Protein AF-D4MLU9-F1 (afdb_monomer_lite)

Structure (mmCIF, N/CA/C/O backbone):
data_AF-D4MLU9-F1
#
_entry.id   AF-D4MLU9-F1
#
loop_
_atom_site.group_PDB
_atom_site.id
_atom_site.type_symbol
_atom_site.label_atom_id
_atom_site.label_alt_id
_atom_site.label_comp_id
_atom_site.label_asym_id
_atom_site.label_entity_id
_atom_site.label_seq_id
_atom_site.pdbx_PDB_ins_code
_atom_site.Cartn_x
_atom_site.Cartn_y
_atom_site.Cartn_z
_atom_site.occupancy
_atom_site.B_iso_or_equiv
_atom_site.auth_seq_id
_atom_site.auth_comp_id
_atom_site.auth_asym_id
_atom_site.auth_atom_id
_atom_site.pdbx_PDB_model_num
ATOM 1 N N . MET A 1 1 ? 3.160 48.162 -13.686 1.00 37.03 1 MET A N 1
ATOM 2 C CA . MET A 1 1 ? 3.441 47.784 -12.284 1.00 37.03 1 MET A CA 1
ATOM 3 C C . MET A 1 1 ? 2.468 46.677 -11.892 1.00 37.03 1 MET A C 1
ATOM 5 O O . MET A 1 1 ? 1.323 46.966 -11.580 1.00 37.03 1 MET A O 1
ATOM 9 N N . PHE A 1 2 ? 2.870 45.409 -12.019 1.00 37.84 2 PHE A N 1
ATOM 10 C CA . PHE A 1 2 ? 2.025 44.278 -11.621 1.00 37.84 2 PHE A CA 1
ATOM 11 C C . PHE A 1 2 ? 2.189 44.046 -10.120 1.00 37.84 2 PHE A C 1
ATOM 13 O O . PHE A 1 2 ? 3.269 43.685 -9.655 1.00 37.84 2 PHE A O 1
ATOM 20 N N . ILE A 1 3 ? 1.122 44.273 -9.356 1.00 42.09 3 ILE A N 1
ATOM 21 C CA . ILE A 1 3 ? 1.076 43.914 -7.940 1.00 42.09 3 ILE A CA 1
ATOM 22 C C . ILE A 1 3 ? 1.018 42.384 -7.881 1.00 42.09 3 ILE A C 1
ATOM 24 O O . ILE A 1 3 ? -0.034 41.788 -8.113 1.00 42.09 3 ILE A O 1
ATOM 28 N N . LYS A 1 4 ? 2.153 41.732 -7.590 1.00 40.78 4 LYS A N 1
ATOM 29 C CA . LYS A 1 4 ? 2.175 40.318 -7.196 1.00 40.78 4 LYS A CA 1
ATOM 30 C C . LYS A 1 4 ? 1.402 40.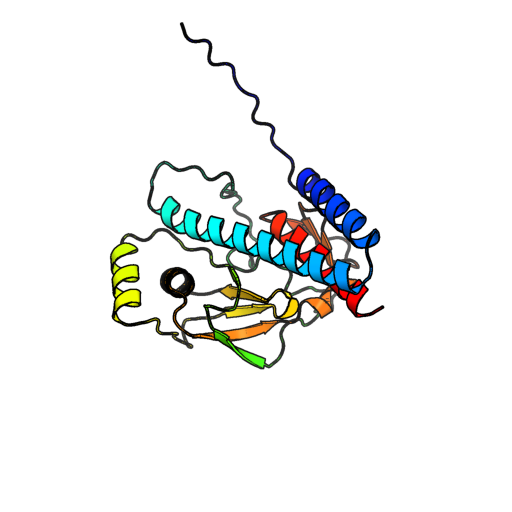200 -5.884 1.00 40.78 4 LYS A C 1
ATOM 32 O O . LYS A 1 4 ? 1.945 40.440 -4.807 1.00 40.78 4 LYS A O 1
ATOM 37 N N . LYS A 1 5 ? 0.116 39.860 -5.969 1.00 41.34 5 LYS A N 1
ATOM 38 C CA . LYS A 1 5 ? -0.676 39.447 -4.810 1.00 41.34 5 LYS A CA 1
ATOM 39 C C . LYS A 1 5 ? 0.019 38.195 -4.265 1.00 41.34 5 LYS A C 1
ATOM 41 O O . LYS A 1 5 ? -0.003 37.158 -4.920 1.00 41.34 5 LYS A O 1
ATOM 46 N N . LYS A 1 6 ? 0.705 38.299 -3.119 1.00 43.59 6 LYS A N 1
ATOM 47 C CA . LYS A 1 6 ? 1.213 37.126 -2.394 1.00 43.59 6 LYS A CA 1
ATOM 48 C C . LYS A 1 6 ? -0.010 36.301 -2.000 1.00 43.59 6 LYS A C 1
ATOM 50 O O . LYS A 1 6 ? -0.666 36.600 -1.006 1.00 43.59 6 LYS A O 1
ATOM 55 N N . ILE A 1 7 ? -0.355 35.309 -2.815 1.00 45.38 7 ILE A N 1
ATOM 56 C CA . ILE A 1 7 ? -1.284 34.259 -2.416 1.00 45.38 7 ILE A CA 1
ATOM 57 C C . ILE A 1 7 ? -0.594 33.587 -1.230 1.00 45.38 7 ILE A C 1
ATOM 59 O O . ILE A 1 7 ? 0.467 32.987 -1.397 1.00 45.38 7 ILE A O 1
ATOM 63 N N . LYS A 1 8 ? -1.125 33.768 -0.014 1.00 38.66 8 LYS A N 1
ATOM 64 C CA . LYS A 1 8 ? -0.698 32.964 1.133 1.00 38.66 8 LYS A CA 1
ATOM 65 C C . LYS A 1 8 ? -0.932 31.513 0.725 1.00 38.66 8 LYS A C 1
ATOM 67 O O . LYS A 1 8 ? -2.083 31.106 0.582 1.00 38.66 8 LYS A O 1
ATOM 72 N N . LYS A 1 9 ? 0.149 30.767 0.490 1.00 42.22 9 LYS A N 1
ATOM 73 C CA . LYS A 1 9 ? 0.108 29.312 0.355 1.00 42.22 9 LYS A CA 1
ATOM 74 C C . LYS A 1 9 ? -0.562 28.830 1.644 1.00 42.22 9 LYS A C 1
ATOM 76 O O . LYS A 1 9 ? -0.025 29.062 2.724 1.00 42.22 9 LYS A O 1
ATOM 81 N N . ARG A 1 10 ? -1.789 28.307 1.561 1.00 38.38 10 ARG A N 1
ATOM 82 C CA . ARG A 1 10 ? -2.392 27.592 2.689 1.00 38.38 10 ARG A CA 1
ATOM 83 C C . ARG A 1 10 ? -1.459 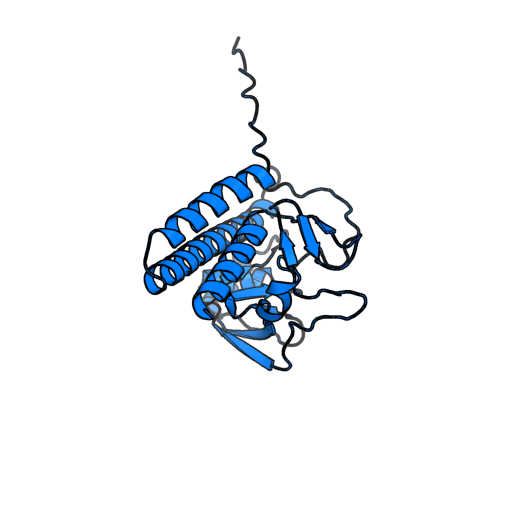26.403 2.907 1.00 38.38 10 ARG A C 1
ATOM 85 O O . ARG A 1 10 ? -1.435 25.512 2.066 1.00 38.38 10 ARG A O 1
ATOM 92 N N . SER A 1 11 ? -0.620 26.444 3.940 1.00 49.59 11 SER A N 1
ATOM 93 C CA . SER A 1 11 ? 0.044 25.239 4.427 1.00 49.59 11 SER A CA 1
ATOM 94 C C . SER A 1 11 ? -1.073 24.403 5.032 1.00 49.59 11 SER A C 1
ATOM 96 O O . SER A 1 11 ? -1.555 24.702 6.124 1.00 49.59 11 SER A O 1
ATOM 98 N N . ILE A 1 12 ? -1.620 23.485 4.243 1.00 59.88 12 ILE A N 1
ATOM 99 C CA . ILE A 1 12 ? -2.612 22.557 4.758 1.00 59.88 12 ILE A CA 1
ATOM 100 C C . ILE A 1 12 ? -1.820 21.522 5.550 1.00 59.88 12 ILE A C 1
ATOM 102 O O . ILE A 1 12 ? -1.020 20.793 4.975 1.00 59.88 12 ILE A O 1
ATOM 106 N N . ASP A 1 13 ? -2.025 21.548 6.857 1.00 78.69 13 ASP A N 1
ATOM 107 C CA . ASP A 1 13 ? -1.408 20.676 7.849 1.00 78.69 13 ASP A CA 1
ATOM 108 C C . ASP A 1 13 ? -1.732 19.194 7.580 1.00 78.69 13 ASP A C 1
ATOM 110 O O . ASP A 1 13 ? -2.875 18.872 7.243 1.00 78.69 13 ASP A O 1
ATOM 114 N N . ASN A 1 14 ? -0.733 18.313 7.681 1.00 80.94 14 ASN A N 1
ATOM 115 C CA . ASN A 1 14 ? -0.852 16.884 7.362 1.00 80.94 14 ASN A CA 1
ATOM 116 C C . ASN A 1 14 ? -1.891 16.214 8.271 1.00 80.94 14 ASN A C 1
ATOM 118 O O . ASN A 1 14 ? -2.835 15.597 7.771 1.00 80.94 14 ASN A O 1
ATOM 122 N N . LYS A 1 15 ? -1.809 16.452 9.582 1.00 87.19 15 LYS A N 1
ATOM 123 C CA . LYS A 1 15 ? -2.817 16.036 10.563 1.00 87.19 15 LYS A CA 1
ATOM 124 C C . LYS A 1 15 ? -4.219 16.560 10.266 1.00 87.19 15 LYS A C 1
ATOM 126 O O . LYS A 1 15 ? -5.196 15.820 10.396 1.00 87.19 15 LYS A O 1
ATOM 131 N N . HIS A 1 16 ? -4.371 17.811 9.829 1.00 87.19 16 HIS A N 1
ATOM 132 C CA . HIS A 1 16 ? -5.683 18.305 9.398 1.00 87.19 16 HIS A CA 1
ATOM 133 C C . HIS A 1 16 ? -6.237 17.528 8.190 1.00 87.19 16 HIS A C 1
ATOM 135 O O . HIS A 1 16 ? -7.406 17.142 8.212 1.00 87.19 16 HIS A O 1
ATOM 141 N N . GLN A 1 17 ? -5.419 17.271 7.157 1.00 88.00 17 GLN A N 1
ATOM 142 C CA . GLN A 1 17 ? -5.849 16.484 5.989 1.00 88.00 17 GLN A CA 1
ATOM 143 C C . GLN A 1 17 ? -6.221 15.059 6.386 1.00 88.00 17 GLN A C 1
ATOM 145 O O . GLN A 1 17 ? -7.286 14.581 5.999 1.00 88.00 17 GLN A O 1
ATOM 150 N N . PHE A 1 18 ? -5.372 14.416 7.187 1.00 92.94 18 PHE A N 1
ATOM 151 C CA . PHE A 1 18 ? -5.602 13.080 7.714 1.00 92.94 18 PHE A CA 1
ATOM 152 C C . PHE A 1 18 ? -6.953 12.991 8.430 1.00 92.94 18 PHE A C 1
ATOM 154 O O . PHE A 1 18 ? -7.799 12.203 8.019 1.00 92.94 18 PHE A O 1
ATOM 161 N N . ASN A 1 19 ? -7.200 13.849 9.426 1.00 93.62 19 ASN A N 1
ATOM 162 C CA . ASN A 1 19 ? -8.436 13.796 10.211 1.00 93.62 19 ASN A CA 1
ATOM 163 C C . ASN A 1 19 ? -9.675 14.034 9.340 1.00 93.62 19 ASN A C 1
ATOM 165 O O . ASN A 1 19 ? -10.615 13.250 9.384 1.00 93.62 19 ASN A O 1
ATOM 169 N N . CYS A 1 20 ? -9.666 15.068 8.490 1.00 92.88 20 CYS A N 1
ATOM 170 C CA . CYS A 1 20 ? -10.816 15.361 7.634 1.00 92.88 20 CYS A CA 1
ATOM 171 C C . CYS A 1 20 ? -11.151 14.213 6.673 1.00 92.88 20 CYS A C 1
ATOM 173 O O . CYS A 1 20 ? -12.327 13.925 6.449 1.00 92.88 20 CYS A O 1
ATOM 175 N N . VAL A 1 21 ? -10.133 13.582 6.084 1.00 94.50 21 VAL A N 1
ATOM 176 C CA . VAL A 1 21 ? -10.331 12.482 5.134 1.00 94.50 21 VAL A CA 1
ATOM 177 C C . VAL A 1 21 ? -10.748 11.208 5.865 1.00 94.50 21 VAL A C 1
ATOM 179 O O . VAL A 1 21 ? -11.705 10.561 5.443 1.00 94.50 21 VAL A O 1
ATOM 182 N N . TYR A 1 22 ? -10.084 10.868 6.971 1.00 97.06 22 TYR A N 1
ATOM 183 C CA . TYR A 1 22 ? -10.400 9.674 7.748 1.00 97.06 22 TYR A CA 1
ATOM 184 C C . TYR A 1 22 ? -11.808 9.731 8.350 1.00 97.06 22 TYR A C 1
ATOM 186 O O . TYR A 1 22 ? -12.563 8.773 8.198 1.00 97.06 22 TYR A O 1
ATOM 194 N N . ASP A 1 23 ? -12.207 10.868 8.932 1.00 96.81 23 ASP A N 1
ATOM 195 C CA . ASP A 1 23 ? -13.554 11.058 9.483 1.00 96.81 23 ASP A CA 1
ATOM 196 C C . ASP A 1 23 ? -14.626 10.894 8.402 1.00 96.81 23 ASP A C 1
ATOM 198 O O . ASP A 1 23 ? -15.641 10.234 8.620 1.00 96.81 23 ASP A O 1
ATOM 202 N N . TYR A 1 24 ? -14.401 11.457 7.209 1.00 97.25 24 TYR A N 1
ATOM 203 C CA . TYR A 1 24 ? -15.316 11.279 6.083 1.00 97.25 24 TYR A CA 1
ATOM 204 C C . TYR A 1 24 ? -15.461 9.802 5.696 1.00 97.25 24 TYR A C 1
ATOM 206 O O . TYR A 1 24 ? -16.583 9.318 5.539 1.00 97.25 24 TYR A O 1
ATOM 214 N N . ILE A 1 25 ? -14.343 9.083 5.561 1.00 97.31 25 ILE A N 1
ATOM 215 C CA . ILE A 1 25 ? -14.341 7.666 5.177 1.00 97.31 25 ILE A CA 1
ATOM 216 C C . ILE A 1 25 ? -15.060 6.830 6.232 1.00 97.31 25 ILE A C 1
ATOM 218 O O . ILE A 1 25 ? -15.939 6.044 5.887 1.00 97.31 25 ILE A O 1
ATOM 222 N N . LYS A 1 26 ? -14.720 7.026 7.508 1.00 97.12 26 LYS A N 1
ATOM 223 C CA . LYS A 1 26 ? -15.306 6.277 8.615 1.00 97.12 26 LYS A CA 1
ATOM 224 C C . LYS A 1 26 ? -16.815 6.500 8.706 1.00 97.12 26 LYS A C 1
ATOM 226 O O . LYS A 1 26 ? -17.561 5.528 8.681 1.00 97.12 26 LYS A O 1
ATOM 231 N N . ASN A 1 27 ? -17.264 7.756 8.716 1.00 97.62 27 ASN A N 1
ATOM 232 C CA . ASN A 1 27 ? -18.693 8.074 8.781 1.00 97.62 27 ASN A CA 1
ATOM 233 C C . ASN A 1 27 ? -19.453 7.486 7.581 1.00 97.62 27 ASN A C 1
ATOM 235 O O . ASN A 1 27 ? -20.509 6.890 7.752 1.00 97.62 27 ASN A O 1
ATOM 239 N N . THR A 1 28 ? -18.887 7.580 6.372 1.00 97.50 28 THR A N 1
ATOM 240 C CA . THR A 1 28 ? -19.504 7.010 5.160 1.00 97.50 28 THR A CA 1
ATOM 241 C C . THR A 1 28 ? -19.605 5.483 5.235 1.00 97.50 28 THR A C 1
ATOM 243 O O . THR A 1 28 ? -20.597 4.904 4.801 1.00 97.50 28 THR A O 1
ATOM 246 N N . ALA A 1 29 ? -18.587 4.815 5.783 1.00 96.94 29 ALA A N 1
ATOM 247 C CA . ALA A 1 29 ? -18.583 3.365 5.944 1.00 96.94 29 ALA A CA 1
ATOM 248 C C . ALA A 1 29 ? -19.584 2.884 7.011 1.00 96.94 29 ALA A C 1
ATOM 250 O O . ALA A 1 29 ? -20.171 1.817 6.853 1.00 96.94 29 ALA A O 1
ATOM 251 N N . GLU A 1 30 ? -19.809 3.669 8.067 1.00 96.00 30 GLU A N 1
ATOM 252 C CA . GLU A 1 30 ? -20.783 3.371 9.129 1.00 96.00 30 GLU A CA 1
ATOM 253 C C . GLU A 1 30 ? -22.249 3.549 8.677 1.00 96.00 30 GLU A C 1
ATOM 255 O O . GLU A 1 30 ? -23.158 2.998 9.298 1.00 96.00 30 GLU A O 1
ATOM 260 N N . GLU A 1 31 ? -22.502 4.273 7.580 1.00 97.19 31 GLU A N 1
ATOM 261 C CA . GLU A 1 31 ? -23.845 4.473 7.007 1.00 97.19 31 GLU A CA 1
ATOM 262 C C . GLU A 1 31 ? -24.350 3.291 6.158 1.00 97.19 31 GLU A C 1
ATOM 264 O O . GLU A 1 31 ? -25.529 3.246 5.790 1.00 97.19 31 GLU A O 1
ATOM 269 N N . VAL A 1 32 ? -23.480 2.337 5.820 1.00 97.06 32 VAL A N 1
ATOM 270 C CA . VAL A 1 32 ? -23.779 1.225 4.906 1.00 97.06 32 VAL A CA 1
ATOM 271 C C . VAL A 1 32 ? -23.619 -0.134 5.588 1.00 97.06 32 VAL A C 1
ATOM 273 O O . VAL A 1 32 ? -23.124 -0.247 6.706 1.00 97.06 32 VAL A O 1
ATOM 276 N N . ASP A 1 33 ? -24.060 -1.207 4.927 1.00 97.31 33 ASP A N 1
ATOM 277 C CA . ASP A 1 33 ? -23.843 -2.558 5.444 1.00 97.31 33 ASP A CA 1
ATOM 278 C C . ASP A 1 33 ? -22.351 -2.946 5.421 1.00 97.31 33 ASP A C 1
ATOM 280 O O . ASP A 1 33 ? -21.581 -2.478 4.580 1.00 97.31 33 ASP A O 1
ATOM 284 N N . LYS A 1 34 ? -21.958 -3.872 6.308 1.00 97.44 34 LYS A N 1
ATOM 285 C CA . LYS A 1 34 ? -20.571 -4.347 6.480 1.00 97.44 34 LYS A CA 1
ATOM 286 C C . LYS A 1 34 ? -19.888 -4.739 5.164 1.00 97.44 34 LYS A C 1
ATOM 288 O O . LYS A 1 34 ? -18.719 -4.418 4.966 1.00 97.44 34 LYS A O 1
ATOM 293 N N . LYS A 1 35 ? -20.592 -5.407 4.244 1.00 97.88 35 LYS A N 1
ATOM 294 C CA . LYS A 1 35 ? -19.999 -5.827 2.965 1.00 97.88 35 LYS A CA 1
ATOM 295 C C . LYS A 1 35 ? -19.691 -4.612 2.088 1.00 97.88 35 LYS A C 1
ATOM 297 O O . LYS A 1 35 ? -18.611 -4.542 1.506 1.00 97.88 35 LYS A O 1
ATOM 302 N N . THR A 1 36 ? -20.618 -3.662 2.010 1.00 98.38 36 THR A N 1
ATOM 303 C CA . THR A 1 36 ? -20.433 -2.412 1.263 1.00 98.38 36 THR A CA 1
ATOM 304 C C . THR A 1 36 ? -19.344 -1.534 1.887 1.00 98.38 36 THR A C 1
ATOM 306 O O . THR A 1 36 ? -18.534 -0.970 1.152 1.00 98.38 36 THR A O 1
ATOM 309 N N . ALA A 1 37 ? -19.259 -1.475 3.219 1.00 98.44 37 ALA A N 1
ATOM 310 C CA . ALA A 1 37 ? -18.208 -0.761 3.943 1.00 98.44 37 ALA A CA 1
ATOM 311 C C . ALA A 1 37 ? -16.807 -1.303 3.612 1.00 98.44 37 ALA A C 1
ATOM 313 O O . ALA A 1 37 ? -15.922 -0.530 3.253 1.00 98.44 37 ALA A O 1
ATOM 314 N N . ILE A 1 38 ? -16.621 -2.630 3.638 1.00 98.38 38 ILE A N 1
ATOM 315 C CA . ILE A 1 38 ? -15.346 -3.275 3.274 1.00 98.38 38 ILE A CA 1
ATOM 316 C C . ILE A 1 38 ? -14.968 -2.951 1.821 1.00 98.38 38 ILE A C 1
ATOM 318 O O . ILE A 1 38 ? -13.849 -2.512 1.561 1.00 98.38 38 ILE A O 1
ATOM 322 N N . MET A 1 39 ? -15.918 -3.074 0.884 1.00 98.25 39 MET A N 1
ATOM 323 C CA . MET A 1 39 ? -15.692 -2.719 -0.525 1.00 98.25 39 MET A CA 1
ATOM 324 C C . MET A 1 39 ? -15.307 -1.244 -0.704 1.00 98.25 39 MET A C 1
ATOM 326 O O . MET A 1 39 ? -14.475 -0.918 -1.552 1.00 98.25 39 MET A O 1
ATOM 330 N N . PHE A 1 40 ? -15.908 -0.346 0.078 1.00 98.44 40 PHE A N 1
ATOM 331 C CA . PHE A 1 40 ? -15.565 1.071 0.072 1.00 98.44 40 PHE A CA 1
ATOM 332 C C . PHE A 1 40 ? -14.151 1.314 0.617 1.00 98.44 40 PHE A C 1
ATOM 334 O O . PHE A 1 40 ? -13.386 2.048 -0.007 1.00 98.44 40 PHE A O 1
ATOM 341 N N . CYS A 1 41 ? -13.763 0.661 1.716 1.00 98.38 41 CYS A N 1
ATOM 342 C CA . CYS A 1 41 ? -12.400 0.732 2.244 1.00 98.38 41 CYS A CA 1
ATOM 343 C C . CYS A 1 41 ? -11.360 0.250 1.221 1.00 98.38 41 CYS A C 1
ATOM 345 O O . CYS A 1 41 ? -10.368 0.945 1.004 1.00 98.38 41 CYS A O 1
ATOM 347 N N . ASP A 1 42 ? -11.602 -0.884 0.553 1.00 98.06 42 ASP A N 1
ATOM 348 C CA . ASP A 1 42 ? -10.716 -1.403 -0.500 1.00 98.06 42 ASP A CA 1
ATOM 349 C C . ASP A 1 42 ? -10.562 -0.407 -1.655 1.00 98.06 42 ASP A C 1
ATOM 351 O O . ASP A 1 42 ? -9.450 -0.128 -2.104 1.00 98.06 42 ASP A O 1
ATOM 355 N N . TYR A 1 43 ? -11.676 0.177 -2.103 1.00 98.19 43 TYR A N 1
ATOM 356 C CA . TYR A 1 43 ? -11.682 1.197 -3.148 1.00 98.19 43 TYR A CA 1
ATOM 357 C C . TYR A 1 43 ? -10.856 2.433 -2.765 1.00 98.19 43 TYR A C 1
ATOM 359 O O . TYR A 1 43 ? -10.077 2.938 -3.576 1.00 98.19 43 TYR A O 1
ATOM 367 N N . VAL A 1 44 ? -10.998 2.925 -1.531 1.00 97.94 44 VAL A N 1
ATOM 368 C CA . VAL A 1 44 ? -10.247 4.100 -1.070 1.00 97.94 44 VAL A CA 1
ATOM 369 C C . VAL A 1 44 ? -8.755 3.788 -0.932 1.00 97.94 44 VAL A C 1
ATOM 371 O O . VAL A 1 44 ? -7.934 4.601 -1.361 1.00 97.94 44 VAL A O 1
ATOM 374 N N . ILE A 1 45 ? -8.395 2.620 -0.386 1.00 97.88 45 ILE A N 1
ATOM 375 C CA . ILE A 1 45 ? -6.996 2.178 -0.286 1.00 97.88 45 ILE A CA 1
ATOM 376 C C . ILE A 1 45 ? -6.361 2.111 -1.682 1.00 97.88 45 ILE A C 1
ATOM 378 O O . ILE A 1 45 ? -5.301 2.696 -1.886 1.00 97.88 45 ILE A O 1
ATOM 382 N N . ASP A 1 46 ? -7.028 1.490 -2.660 1.00 97.50 46 ASP A N 1
ATOM 383 C CA . ASP A 1 46 ? -6.542 1.388 -4.045 1.00 97.50 46 ASP A CA 1
ATOM 384 C C . ASP A 1 46 ? -6.301 2.770 -4.685 1.00 97.50 46 ASP A C 1
ATOM 386 O O . ASP A 1 46 ? -5.271 2.995 -5.327 1.00 97.50 46 ASP A O 1
ATOM 390 N N . ILE A 1 47 ? -7.199 3.739 -4.467 1.00 96.81 47 ILE A N 1
ATOM 391 C CA . ILE A 1 47 ? -7.016 5.116 -4.956 1.00 96.81 47 ILE A CA 1
ATOM 392 C C . ILE A 1 47 ? -5.806 5.791 -4.313 1.00 96.81 47 ILE A C 1
ATOM 394 O O . ILE A 1 47 ? -5.018 6.433 -5.016 1.00 96.81 47 ILE A O 1
ATOM 398 N N . LEU A 1 48 ? -5.660 5.677 -2.991 1.00 95.75 48 LEU A N 1
ATOM 399 C CA . LEU A 1 48 ? -4.540 6.276 -2.268 1.00 95.75 48 LEU A CA 1
ATOM 400 C C . LEU A 1 48 ? -3.214 5.662 -2.723 1.00 95.75 48 LEU A C 1
ATOM 402 O O . LEU A 1 48 ? -2.277 6.404 -3.023 1.00 95.75 48 LEU A O 1
ATOM 406 N N . CYS A 1 49 ? -3.157 4.337 -2.871 1.00 95.12 49 CYS A N 1
ATOM 407 C CA . CYS A 1 49 ? -1.988 3.636 -3.389 1.00 95.12 49 CYS A CA 1
ATOM 408 C C . CYS A 1 49 ? -1.628 4.110 -4.803 1.00 95.12 49 CYS A C 1
ATOM 410 O O . CYS A 1 49 ? -0.505 4.564 -5.016 1.00 95.12 49 CYS A O 1
ATOM 412 N N . LYS A 1 50 ? -2.582 4.133 -5.745 1.00 94.25 50 LYS A N 1
ATOM 413 C CA . LYS A 1 50 ? -2.359 4.642 -7.116 1.00 94.25 50 LYS A CA 1
ATOM 414 C C . LYS A 1 50 ? -1.868 6.085 -7.144 1.00 94.25 50 LYS A C 1
ATOM 416 O O . LYS A 1 50 ? -1.051 6.463 -7.988 1.00 94.25 50 LYS A O 1
ATOM 421 N N . ASN A 1 51 ? -2.376 6.917 -6.238 1.00 92.50 51 ASN A N 1
ATOM 422 C CA . ASN A 1 51 ? -1.955 8.307 -6.129 1.00 92.50 51 ASN A CA 1
ATOM 423 C C . ASN A 1 51 ? -0.507 8.429 -5.623 1.00 92.50 51 ASN A C 1
ATOM 425 O O . ASN A 1 51 ? 0.260 9.232 -6.155 1.00 92.50 51 ASN A O 1
ATOM 429 N N . ILE A 1 52 ? -0.117 7.625 -4.632 1.00 89.06 52 ILE A N 1
ATOM 430 C CA . ILE A 1 52 ? 1.261 7.566 -4.130 1.00 89.06 52 ILE A CA 1
ATOM 431 C C . ILE A 1 52 ? 2.208 7.049 -5.216 1.00 89.06 52 ILE A C 1
ATOM 433 O O . ILE A 1 52 ? 3.214 7.700 -5.487 1.00 89.06 52 ILE A O 1
ATOM 437 N N . GLU A 1 53 ? 1.865 5.950 -5.887 1.00 88.44 53 GLU A N 1
ATOM 438 C CA . GLU A 1 53 ? 2.642 5.382 -6.999 1.00 88.44 53 GLU A CA 1
ATOM 439 C C . GLU A 1 53 ? 2.907 6.394 -8.100 1.00 88.44 53 GLU A C 1
ATOM 441 O O . GLU A 1 53 ? 4.044 6.571 -8.536 1.00 88.44 53 GLU A O 1
ATOM 446 N N . SER A 1 54 ? 1.849 7.080 -8.537 1.00 87.38 54 SER A N 1
ATOM 447 C CA . SER A 1 54 ? 1.945 8.095 -9.581 1.00 87.38 54 SER A CA 1
ATOM 448 C C . SER A 1 54 ? 2.896 9.209 -9.151 1.00 87.38 54 SER A C 1
ATOM 450 O O . SER A 1 54 ? 3.734 9.640 -9.939 1.00 87.38 54 SER A O 1
ATOM 452 N N . ASN A 1 55 ? 2.829 9.638 -7.886 1.00 82.94 55 ASN A N 1
ATOM 453 C CA . ASN A 1 55 ? 3.750 10.642 -7.362 1.00 82.94 55 ASN A CA 1
ATOM 454 C C . ASN A 1 55 ? 5.191 10.121 -7.319 1.00 82.94 55 ASN A C 1
ATOM 456 O O . ASN A 1 55 ? 6.089 10.825 -7.762 1.00 82.94 55 ASN A O 1
ATOM 460 N N . MET A 1 56 ? 5.426 8.884 -6.876 1.00 81.12 56 MET A N 1
ATOM 461 C CA . MET A 1 56 ? 6.764 8.281 -6.874 1.00 81.12 56 MET A CA 1
ATOM 462 C C . MET A 1 56 ? 7.347 8.145 -8.291 1.00 81.12 56 MET A C 1
ATOM 464 O O . MET A 1 56 ? 8.521 8.440 -8.508 1.00 81.12 56 MET A O 1
ATOM 468 N N . GLN A 1 57 ? 6.533 7.777 -9.285 1.00 79.88 57 GLN A N 1
ATOM 469 C CA . GLN A 1 57 ? 6.954 7.745 -10.691 1.00 79.88 57 GLN A CA 1
ATOM 470 C C . GLN A 1 57 ? 7.260 9.145 -11.235 1.00 79.88 57 GLN A C 1
ATOM 472 O O . GLN A 1 57 ? 8.211 9.324 -11.994 1.00 79.88 57 GLN A O 1
ATOM 477 N N . LEU A 1 58 ? 6.493 10.160 -10.833 1.00 78.81 58 LEU A N 1
ATOM 478 C CA . LEU A 1 58 ? 6.793 11.547 -11.183 1.00 78.81 58 LEU A CA 1
ATOM 479 C C . LEU A 1 58 ? 8.090 12.026 -10.524 1.00 78.81 58 LEU A C 1
ATOM 481 O O . LEU A 1 58 ? 8.874 12.700 -11.188 1.00 78.81 58 LEU A O 1
ATOM 485 N N . ASN A 1 59 ? 8.372 11.632 -9.277 1.00 73.12 59 ASN A N 1
ATOM 486 C CA . ASN A 1 59 ? 9.659 11.901 -8.625 1.00 73.12 59 ASN A CA 1
ATOM 487 C C . ASN A 1 59 ? 10.820 11.341 -9.456 1.00 73.12 59 ASN A C 1
ATOM 489 O O . ASN A 1 59 ? 11.840 12.012 -9.606 1.00 73.12 59 ASN A O 1
ATOM 493 N N . PHE A 1 60 ? 10.645 10.167 -10.079 1.00 73.25 60 PHE A N 1
ATOM 494 C CA . PHE A 1 60 ? 11.652 9.601 -10.978 1.00 73.25 60 PHE A CA 1
ATOM 495 C C . PHE A 1 60 ? 12.014 10.551 -12.124 1.00 73.25 60 PHE A C 1
ATOM 497 O O . PHE A 1 60 ? 13.186 10.749 -12.446 1.00 73.25 60 PHE A O 1
ATOM 504 N N . ILE A 1 61 ? 10.999 11.152 -12.743 1.00 72.62 61 ILE A N 1
ATOM 505 C CA . ILE A 1 61 ? 11.181 12.114 -13.830 1.00 72.62 61 ILE A CA 1
ATOM 506 C C . ILE A 1 61 ? 11.807 13.399 -13.278 1.00 72.62 61 ILE A C 1
ATOM 508 O O . ILE A 1 61 ? 12.766 13.911 -13.851 1.00 72.62 61 ILE A O 1
ATOM 512 N N . ASN A 1 62 ? 11.314 13.882 -12.138 1.00 66.31 62 ASN A N 1
ATOM 513 C CA . ASN A 1 62 ? 11.697 15.170 -11.566 1.00 66.31 62 ASN A CA 1
ATOM 514 C C . ASN A 1 62 ? 13.134 15.213 -11.054 1.00 66.31 62 ASN A C 1
ATOM 516 O O . ASN A 1 62 ? 13.788 16.230 -11.242 1.00 66.31 62 ASN A O 1
ATOM 520 N N . HIS A 1 63 ? 13.685 14.115 -10.523 1.00 66.00 63 HIS A N 1
ATOM 521 C CA . HIS A 1 63 ? 15.116 14.054 -10.192 1.00 66.00 63 HIS A CA 1
ATOM 522 C C . HIS A 1 63 ? 16.027 14.352 -11.400 1.00 66.00 63 HIS A C 1
ATOM 524 O O . HIS A 1 63 ? 17.196 14.699 -11.230 1.00 66.00 63 HIS A O 1
ATOM 530 N N . ASN A 1 64 ? 15.509 14.218 -12.625 1.00 60.28 64 ASN A N 1
ATOM 531 C CA . ASN A 1 64 ? 16.225 14.496 -13.867 1.00 60.28 64 ASN A CA 1
ATOM 532 C C . ASN A 1 64 ? 15.923 15.891 -14.454 1.00 60.28 64 ASN A C 1
ATOM 534 O O . ASN A 1 64 ? 16.381 16.186 -15.557 1.00 60.28 64 ASN A O 1
ATOM 538 N N . VAL A 1 65 ? 15.185 16.749 -13.737 1.00 60.91 65 VAL A N 1
ATOM 539 C CA . VAL A 1 65 ? 14.869 18.133 -14.125 1.00 60.91 65 VAL A CA 1
ATOM 540 C C . VAL A 1 65 ? 15.331 19.076 -13.012 1.00 60.91 65 VAL A C 1
ATOM 542 O O . VAL A 1 65 ? 14.779 19.060 -11.919 1.00 60.91 65 VAL A O 1
ATOM 545 N N . ASP A 1 66 ? 16.328 19.918 -13.288 1.00 51.16 66 ASP A N 1
ATOM 546 C CA . ASP A 1 66 ? 17.062 20.680 -12.259 1.00 51.16 66 ASP A CA 1
ATOM 547 C C . ASP A 1 66 ? 16.243 21.780 -11.522 1.00 51.16 66 ASP A C 1
ATOM 549 O O . ASP A 1 66 ? 16.767 22.385 -10.595 1.00 51.16 66 ASP A O 1
ATOM 553 N N . ASP A 1 67 ? 14.966 22.020 -11.867 1.00 46.59 67 ASP A N 1
ATOM 554 C CA . ASP A 1 67 ? 14.150 23.147 -11.352 1.00 46.59 67 ASP A CA 1
ATOM 555 C C . ASP A 1 67 ? 12.702 22.782 -10.927 1.00 46.59 67 ASP A C 1
ATOM 557 O O . ASP A 1 67 ? 11.854 23.664 -10.743 1.00 46.59 67 ASP A O 1
ATOM 561 N N . PHE A 1 68 ? 12.359 21.496 -10.776 1.00 44.03 68 PHE A N 1
ATOM 562 C CA . PHE A 1 68 ? 10.984 21.096 -10.435 1.00 44.03 68 PHE A CA 1
ATOM 563 C C . PHE A 1 68 ? 10.797 20.822 -8.934 1.00 44.03 68 PHE A C 1
ATOM 565 O O . PHE A 1 68 ? 11.194 19.781 -8.420 1.00 44.03 68 PHE A O 1
ATOM 572 N N . VAL A 1 69 ? 10.127 21.740 -8.228 1.00 42.72 69 VAL A N 1
ATOM 573 C CA . VAL A 1 69 ? 9.740 21.561 -6.817 1.00 42.72 69 VAL A CA 1
ATOM 574 C C . VAL A 1 69 ? 8.418 20.798 -6.742 1.00 42.72 69 VAL A C 1
ATOM 576 O O . VAL A 1 69 ? 7.354 21.339 -7.056 1.00 42.72 69 VAL A O 1
ATOM 579 N N . LEU A 1 70 ? 8.475 19.545 -6.300 1.00 44.81 70 LEU A N 1
ATOM 580 C CA . LEU A 1 70 ? 7.283 18.778 -5.953 1.00 44.81 70 LEU A CA 1
ATOM 581 C C . LEU A 1 70 ? 6.611 19.338 -4.688 1.00 44.81 70 LEU A C 1
ATOM 583 O O . LEU A 1 70 ? 7.268 19.935 -3.836 1.00 44.81 70 LEU A O 1
ATOM 587 N N . PRO A 1 71 ? 5.291 19.143 -4.522 1.00 42.19 71 PRO A N 1
ATOM 588 C CA . PRO A 1 71 ? 4.597 19.501 -3.286 1.00 42.19 71 PRO A CA 1
ATOM 589 C C . PRO A 1 71 ? 5.045 18.655 -2.083 1.00 42.19 71 PRO A C 1
ATOM 591 O O . PRO A 1 71 ? 4.792 19.054 -0.949 1.00 42.19 71 PRO A O 1
ATOM 594 N N . PHE A 1 72 ? 5.718 17.529 -2.328 1.00 47.59 72 PHE A N 1
ATOM 595 C CA . PHE A 1 72 ? 6.375 16.720 -1.312 1.00 47.59 72 PHE A CA 1
ATOM 596 C C . PHE A 1 72 ? 7.773 17.283 -1.144 1.00 47.59 72 PHE A C 1
ATOM 598 O O . PHE A 1 72 ? 8.630 17.111 -2.009 1.00 47.59 72 PHE A O 1
ATOM 605 N N . HIS A 1 73 ? 7.957 18.043 -0.070 1.00 41.16 73 HIS A N 1
ATOM 606 C CA . HIS A 1 73 ? 9.285 18.418 0.364 1.00 41.16 73 HIS A CA 1
ATOM 607 C C . HIS A 1 73 ? 10.098 17.128 0.508 1.00 41.16 73 HIS A C 1
ATOM 609 O O . HIS A 1 73 ? 9.738 16.257 1.300 1.00 41.16 73 HIS A O 1
ATOM 615 N N . GLU A 1 74 ? 11.210 17.033 -0.224 1.00 40.88 74 GLU A N 1
ATOM 616 C CA . GLU A 1 74 ? 12.410 16.472 0.380 1.00 40.88 74 GLU A CA 1
ATOM 617 C C . GLU A 1 74 ? 12.593 17.280 1.657 1.00 40.88 74 GLU A C 1
ATOM 619 O O . GLU A 1 74 ? 12.994 18.445 1.658 1.00 40.88 74 GLU A O 1
ATOM 624 N N . ASN A 1 75 ? 12.113 16.710 2.749 1.00 37.22 75 ASN A N 1
ATOM 625 C CA . ASN A 1 75 ? 12.506 17.149 4.053 1.00 37.22 75 ASN A CA 1
ATOM 626 C C . ASN A 1 75 ? 14.023 16.938 4.057 1.00 37.22 75 ASN A C 1
ATOM 628 O O . ASN A 1 75 ? 14.483 15.815 4.237 1.00 37.22 75 ASN A O 1
ATOM 632 N N . GLU A 1 76 ? 14.788 18.015 3.838 1.00 34.88 76 GLU A N 1
ATOM 633 C CA . GLU A 1 76 ? 16.218 18.153 4.165 1.00 34.88 76 GLU A CA 1
ATOM 634 C C . GLU A 1 76 ? 16.430 18.025 5.688 1.00 34.88 76 GLU A C 1
ATOM 636 O O . GLU A 1 76 ? 17.207 18.743 6.311 1.00 34.88 76 GLU A O 1
ATOM 641 N N . TYR A 1 77 ? 15.682 17.138 6.332 1.00 36.19 77 TYR A N 1
ATOM 642 C CA . TYR A 1 77 ? 15.998 16.691 7.656 1.00 36.19 77 TYR A CA 1
ATOM 643 C C . TYR A 1 77 ? 17.045 15.609 7.456 1.00 36.19 77 TYR A C 1
ATOM 645 O O . TYR A 1 77 ? 16.753 14.524 6.950 1.00 36.19 77 TYR A O 1
ATOM 653 N N . GLU A 1 78 ? 18.267 15.925 7.878 1.00 32.81 78 GLU A N 1
ATOM 654 C CA . GLU A 1 78 ? 19.244 14.965 8.387 1.00 32.81 78 GLU A CA 1
ATOM 655 C C . GLU A 1 78 ? 18.600 14.166 9.539 1.00 32.81 78 GLU A C 1
ATOM 657 O O . GLU A 1 78 ? 18.975 14.281 10.699 1.00 32.81 78 GLU A O 1
ATOM 662 N N . ASN A 1 79 ? 17.541 13.407 9.261 1.00 34.84 79 ASN A N 1
ATOM 663 C CA . ASN A 1 79 ? 16.923 12.546 10.242 1.00 34.84 79 ASN A CA 1
ATOM 664 C C . ASN A 1 79 ? 17.703 11.243 10.218 1.00 34.84 79 ASN A C 1
ATOM 666 O O . ASN A 1 79 ? 17.587 10.437 9.293 1.00 34.84 79 ASN A O 1
ATOM 670 N N . GLU A 1 80 ? 18.473 11.062 11.286 1.00 32.47 80 GLU A N 1
ATOM 671 C CA . GLU A 1 80 ? 19.111 9.841 11.776 1.00 32.47 80 GLU A CA 1
ATOM 672 C C . GLU A 1 80 ? 18.095 8.711 12.051 1.00 32.47 80 GLU A C 1
ATOM 674 O O . GLU A 1 80 ? 18.185 8.003 13.051 1.00 32.47 80 GLU A O 1
ATOM 679 N N . ASN A 1 81 ? 17.079 8.534 11.206 1.00 36.94 81 ASN A N 1
ATOM 680 C CA . ASN A 1 81 ? 16.195 7.388 11.279 1.00 36.94 81 ASN A CA 1
ATOM 681 C C . ASN A 1 81 ? 16.835 6.260 10.448 1.00 36.94 81 ASN A C 1
ATOM 683 O O . ASN A 1 81 ? 16.792 6.312 9.223 1.00 36.94 81 ASN A O 1
ATOM 687 N N . PRO A 1 82 ? 17.417 5.216 11.062 1.00 33.78 82 PRO A N 1
ATOM 688 C CA . PRO A 1 82 ? 18.041 4.112 10.328 1.00 33.78 82 PRO A CA 1
ATOM 689 C C . PRO A 1 82 ? 17.055 3.305 9.455 1.00 33.78 82 PRO A C 1
ATOM 691 O O . PRO A 1 82 ? 17.485 2.399 8.744 1.00 33.78 82 PRO A O 1
ATOM 694 N N . TYR A 1 83 ? 15.757 3.636 9.473 1.00 35.62 83 TYR A N 1
ATOM 695 C CA . TYR A 1 83 ? 14.711 3.055 8.629 1.00 35.62 83 TYR A CA 1
ATOM 696 C C . TYR A 1 83 ? 14.304 3.943 7.417 1.00 35.62 83 TYR A C 1
ATOM 698 O O . TYR A 1 83 ? 13.487 3.515 6.599 1.00 35.62 83 TYR A O 1
ATOM 706 N N . SER A 1 84 ? 14.866 5.154 7.254 1.00 38.53 84 SER A N 1
ATOM 707 C CA . SER A 1 84 ? 14.355 6.235 6.373 1.00 38.53 84 SER A CA 1
ATOM 708 C C . SER A 1 84 ? 14.768 6.207 4.896 1.00 38.53 84 SER A C 1
ATOM 710 O O . SER A 1 84 ? 15.214 7.204 4.333 1.00 38.53 84 SER A O 1
ATOM 712 N N . SER A 1 85 ? 14.579 5.104 4.180 1.00 49.78 85 SER A N 1
ATOM 713 C CA . SER A 1 85 ? 14.567 5.277 2.709 1.00 49.78 85 SER A CA 1
ATOM 714 C C . SER A 1 85 ? 13.572 4.449 1.922 1.00 49.78 85 SER A C 1
ATOM 716 O O . SER A 1 85 ? 13.339 4.774 0.758 1.00 49.78 85 SER A O 1
ATOM 718 N N . PHE A 1 86 ? 12.947 3.429 2.519 1.00 53.44 86 PHE A N 1
ATOM 719 C CA . PHE A 1 86 ? 12.211 2.443 1.720 1.00 53.44 86 PHE A CA 1
ATOM 720 C C . PHE A 1 86 ? 11.024 1.752 2.417 1.00 53.44 86 PHE A C 1
ATOM 722 O O . PHE A 1 86 ? 10.399 0.863 1.832 1.00 53.44 86 PHE A O 1
ATOM 729 N N . ILE A 1 87 ? 10.714 2.115 3.666 1.00 62.12 87 ILE A N 1
ATOM 730 C CA . ILE A 1 87 ? 9.666 1.466 4.462 1.00 62.12 87 ILE A CA 1
ATOM 731 C C . ILE A 1 87 ? 8.725 2.541 5.016 1.00 62.12 87 ILE A C 1
ATOM 733 O O . ILE A 1 87 ? 9.029 3.195 6.007 1.00 62.12 87 ILE A O 1
ATOM 737 N N . TRP A 1 88 ? 7.580 2.722 4.355 1.00 78.88 88 TRP A N 1
ATOM 738 C CA . TRP A 1 88 ? 6.608 3.786 4.665 1.00 78.88 88 TRP A CA 1
ATOM 739 C C . TRP A 1 88 ? 5.506 3.383 5.649 1.00 78.88 88 TRP A C 1
ATOM 741 O O . TRP A 1 88 ? 4.753 4.233 6.120 1.00 78.88 88 TRP A O 1
ATOM 751 N N . PHE A 1 89 ? 5.409 2.090 5.956 1.00 86.62 89 PHE A N 1
ATOM 752 C CA . PHE A 1 89 ? 4.492 1.549 6.953 1.00 86.62 89 PHE A CA 1
ATOM 753 C C . PHE A 1 89 ? 5.279 0.999 8.140 1.00 86.62 89 PHE A C 1
ATOM 755 O O . PHE A 1 89 ? 6.386 0.491 7.953 1.00 86.62 89 PHE A O 1
ATOM 762 N N . PRO A 1 90 ? 4.715 1.019 9.354 1.00 85.94 90 PRO A N 1
ATOM 763 C CA . PRO A 1 90 ? 5.288 0.266 10.457 1.00 85.94 90 PRO A CA 1
ATOM 764 C C . PRO A 1 90 ? 5.296 -1.228 10.091 1.00 85.94 90 PRO A C 1
ATOM 766 O O . PRO A 1 90 ? 4.250 -1.833 9.884 1.00 85.94 90 PRO A O 1
ATOM 769 N N . VAL A 1 91 ? 6.485 -1.822 9.986 1.00 83.19 91 VAL A N 1
ATOM 770 C CA . VAL A 1 91 ? 6.671 -3.275 9.768 1.00 83.19 91 VAL A CA 1
ATOM 771 C C . VAL A 1 91 ? 7.482 -3.920 10.891 1.00 83.19 91 VAL A C 1
ATOM 773 O O . VAL A 1 91 ? 7.631 -5.130 10.951 1.00 83.19 91 VAL A O 1
ATOM 776 N N . SER A 1 92 ? 8.001 -3.141 11.832 1.00 80.00 92 SER A N 1
ATOM 777 C CA . SER A 1 92 ? 8.667 -3.667 13.018 1.00 80.00 92 SER A CA 1
ATOM 778 C C . SER A 1 92 ? 8.395 -2.725 14.171 1.00 80.00 92 SER A C 1
ATOM 780 O O . SER A 1 92 ? 8.688 -1.533 14.085 1.00 80.00 92 SER A O 1
ATOM 782 N N . VAL A 1 93 ? 7.785 -3.247 15.233 1.00 83.88 93 VAL A N 1
ATOM 783 C CA . VAL A 1 93 ? 7.478 -2.472 16.437 1.00 83.88 93 VAL A CA 1
ATOM 784 C C . VAL A 1 93 ? 7.890 -3.247 17.672 1.00 83.88 93 VAL A C 1
ATOM 786 O O . VAL A 1 93 ? 7.805 -4.473 17.720 1.00 83.88 93 VAL A O 1
ATOM 789 N N . THR A 1 94 ? 8.333 -2.517 18.689 1.00 85.50 94 THR A N 1
ATOM 790 C CA . THR A 1 94 ? 8.624 -3.066 20.012 1.00 85.50 94 THR A CA 1
ATOM 791 C C . THR A 1 94 ? 7.601 -2.515 20.988 1.00 85.50 94 THR A C 1
ATOM 793 O O . THR A 1 94 ? 7.418 -1.306 21.054 1.00 85.50 94 THR A O 1
ATOM 796 N N . VAL A 1 95 ? 6.944 -3.402 21.732 1.00 85.75 95 VAL A N 1
ATOM 797 C CA . VAL A 1 95 ? 5.934 -3.053 22.734 1.00 85.75 95 VAL A CA 1
ATOM 798 C C . VAL A 1 95 ? 6.421 -3.552 24.086 1.00 85.75 95 VAL A C 1
ATOM 800 O O . VAL A 1 95 ? 6.566 -4.761 24.290 1.00 85.75 95 VAL A O 1
ATOM 803 N N . LYS A 1 96 ? 6.688 -2.639 25.027 1.00 85.31 96 LYS A N 1
ATOM 804 C CA . LYS A 1 96 ? 7.185 -2.964 26.378 1.00 85.31 96 LYS A CA 1
ATOM 805 C C . LYS A 1 96 ? 8.457 -3.820 26.341 1.00 85.31 96 LYS A C 1
ATOM 807 O O . LYS A 1 96 ? 8.587 -4.808 27.068 1.00 85.31 96 LYS A O 1
ATOM 812 N N . GLY A 1 97 ? 9.371 -3.478 25.434 1.00 82.94 97 GLY A N 1
ATOM 813 C CA . GLY A 1 97 ? 10.641 -4.185 25.237 1.00 82.94 97 GLY A CA 1
ATOM 814 C C . GLY A 1 97 ? 10.540 -5.534 24.515 1.00 82.94 97 GLY A C 1
ATOM 815 O O . GLY A 1 97 ? 11.535 -6.253 24.454 1.00 82.94 97 GLY A O 1
ATOM 816 N N . LYS A 1 98 ? 9.371 -5.901 23.969 1.00 86.06 98 LYS A N 1
ATOM 817 C CA . LYS A 1 98 ? 9.195 -7.121 23.167 1.00 86.06 98 LYS A CA 1
ATOM 818 C C . LYS A 1 98 ? 8.924 -6.781 21.701 1.00 86.06 98 LYS A C 1
ATOM 820 O O . LYS A 1 98 ? 7.974 -6.041 21.446 1.00 86.06 98 LYS A O 1
ATOM 825 N N . PRO A 1 99 ? 9.701 -7.315 20.744 1.00 87.56 99 PRO A N 1
ATOM 826 C CA . PRO A 1 99 ? 9.411 -7.125 19.330 1.00 87.56 99 PRO A CA 1
ATOM 827 C C . PRO A 1 99 ? 8.121 -7.861 18.950 1.00 87.56 99 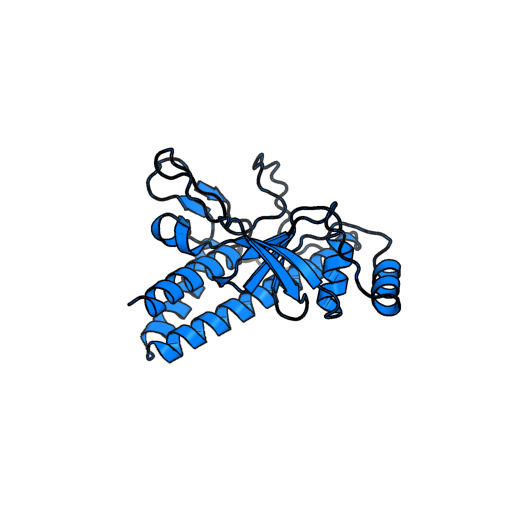PRO A C 1
ATOM 829 O O . PRO A 1 99 ? 7.891 -8.992 19.386 1.00 87.56 99 PRO A O 1
ATOM 832 N N . ILE A 1 100 ? 7.295 -7.222 18.127 1.00 88.56 100 ILE A N 1
ATOM 833 C CA . ILE A 1 100 ? 6.157 -7.846 17.454 1.00 88.56 100 ILE A CA 1
ATOM 834 C C . ILE A 1 100 ? 6.608 -8.205 16.042 1.00 88.56 100 ILE A C 1
ATOM 836 O O . ILE A 1 100 ? 7.078 -7.342 15.301 1.00 88.56 100 ILE A O 1
ATOM 840 N N . ASN A 1 101 ? 6.499 -9.484 15.689 1.00 84.25 101 ASN A N 1
ATOM 841 C CA . ASN A 1 101 ? 6.926 -9.961 14.384 1.00 84.25 101 ASN A CA 1
ATOM 842 C C . ASN A 1 101 ? 5.805 -9.779 13.352 1.00 84.25 101 ASN A C 1
ATOM 844 O O . ASN A 1 101 ? 4.742 -10.376 13.510 1.00 84.25 101 ASN A O 1
ATOM 848 N N . THR A 1 102 ? 6.061 -8.994 12.306 1.00 85.75 102 THR A N 1
ATOM 849 C CA . THR A 1 102 ? 5.182 -8.884 11.126 1.00 85.75 102 THR A CA 1
ATOM 850 C C . THR A 1 102 ? 5.709 -9.705 9.948 1.00 85.75 102 THR A C 1
ATOM 852 O O . THR A 1 102 ? 4.964 -10.027 9.025 1.00 85.75 102 THR A O 1
ATOM 855 N N . GLU A 1 103 ? 7.001 -10.044 9.952 1.00 84.56 103 GLU A N 1
ATOM 856 C CA . GLU A 1 103 ? 7.626 -10.801 8.882 1.00 84.56 103 GLU A CA 1
ATOM 857 C C . GLU A 1 103 ? 7.309 -12.284 9.052 1.00 84.56 103 GLU A C 1
ATOM 859 O O . GLU A 1 103 ? 7.612 -12.910 10.072 1.00 84.56 103 GLU A O 1
ATOM 864 N N . THR A 1 104 ? 6.730 -12.874 8.014 1.00 85.81 104 THR A N 1
ATOM 865 C CA . THR A 1 104 ? 6.521 -14.322 7.965 1.00 85.81 104 THR A CA 1
ATOM 866 C C . THR A 1 104 ? 7.789 -15.010 7.467 1.00 85.81 104 THR A C 1
ATOM 868 O O . THR A 1 104 ? 8.584 -14.407 6.751 1.00 85.81 104 THR A O 1
ATOM 871 N N . ASP A 1 105 ? 7.973 -16.304 7.722 1.00 86.44 105 ASP A N 1
ATOM 872 C CA . ASP A 1 105 ? 9.089 -17.065 7.132 1.00 86.44 105 ASP A CA 1
ATOM 873 C C . ASP A 1 105 ? 8.955 -17.274 5.608 1.00 86.44 105 ASP A C 1
ATOM 875 O O . ASP A 1 105 ? 9.853 -17.826 4.970 1.00 86.44 105 ASP A O 1
ATOM 879 N N . SER A 1 106 ? 7.865 -16.795 5.003 1.00 91.00 106 SER A N 1
ATOM 880 C CA . SER A 1 106 ? 7.529 -17.043 3.605 1.00 91.00 106 SER A CA 1
ATOM 881 C C . SER A 1 106 ? 8.107 -15.992 2.659 1.00 91.00 106 SER A C 1
ATOM 883 O O . SER A 1 106 ? 8.075 -14.786 2.914 1.00 91.00 106 SER A O 1
ATOM 885 N N . MET A 1 107 ? 8.576 -16.473 1.510 1.00 92.69 107 MET A N 1
ATOM 886 C CA . MET A 1 107 ? 8.853 -15.664 0.327 1.00 92.69 107 MET A CA 1
ATOM 887 C C . MET A 1 107 ? 7.772 -15.957 -0.714 1.00 92.69 107 MET A C 1
ATOM 889 O O . MET A 1 107 ? 7.409 -17.118 -0.907 1.00 92.69 107 MET A O 1
ATOM 893 N N . ILE A 1 108 ? 7.276 -14.930 -1.397 1.00 93.56 108 ILE A N 1
ATOM 894 C CA . ILE A 1 108 ? 6.212 -15.048 -2.397 1.00 93.56 108 ILE A CA 1
ATOM 895 C C . ILE A 1 108 ? 6.640 -14.422 -3.723 1.00 93.56 108 ILE A C 1
ATOM 897 O O . ILE A 1 108 ? 7.286 -13.374 -3.745 1.00 93.56 108 ILE A O 1
ATOM 901 N N . ASP A 1 109 ? 6.268 -15.064 -4.831 1.00 93.81 109 ASP A N 1
ATOM 902 C CA . ASP A 1 109 ? 6.440 -14.495 -6.164 1.00 93.81 109 ASP A CA 1
ATOM 903 C C . ASP A 1 109 ? 5.250 -13.589 -6.511 1.00 93.81 109 ASP A C 1
ATOM 905 O O . ASP A 1 109 ? 4.111 -14.048 -6.622 1.00 93.81 109 ASP A O 1
ATOM 909 N N . ILE A 1 110 ? 5.525 -12.303 -6.716 1.00 93.38 110 ILE A N 1
ATOM 910 C CA . ILE A 1 110 ? 4.542 -11.269 -7.035 1.00 93.38 110 ILE A CA 1
ATOM 911 C C . ILE A 1 110 ? 4.653 -10.887 -8.506 1.00 93.38 110 ILE A C 1
ATOM 913 O O . ILE A 1 110 ? 5.739 -10.655 -9.036 1.00 93.38 110 ILE A O 1
ATOM 917 N N . ASP A 1 111 ? 3.501 -10.822 -9.167 1.00 93.94 111 ASP A N 1
ATOM 918 C CA . ASP A 1 111 ? 3.363 -10.261 -10.506 1.00 93.94 111 ASP A CA 1
ATOM 919 C C . ASP A 1 111 ? 3.286 -8.737 -10.398 1.00 93.94 111 ASP A C 1
ATOM 921 O O . ASP A 1 111 ? 2.353 -8.205 -9.790 1.00 93.94 111 ASP A O 1
ATOM 925 N N . LEU A 1 112 ? 4.253 -8.040 -11.000 1.00 91.44 112 LEU A N 1
ATOM 926 C CA . LEU A 1 112 ? 4.335 -6.580 -10.935 1.00 91.44 112 LEU A CA 1
ATOM 927 C C . LEU A 1 112 ? 3.108 -5.893 -11.538 1.00 91.44 112 LEU A C 1
ATOM 929 O O . LEU A 1 112 ? 2.857 -4.736 -11.225 1.00 91.44 112 LEU A O 1
ATOM 933 N N . ALA A 1 113 ? 2.323 -6.579 -12.370 1.00 93.06 113 ALA A N 1
ATOM 934 C CA . ALA A 1 113 ? 1.085 -6.040 -12.921 1.00 93.06 113 ALA A CA 1
ATOM 935 C C . ALA A 1 113 ? -0.104 -6.063 -11.938 1.00 93.06 113 ALA A C 1
ATOM 937 O O . ALA A 1 113 ? -1.160 -5.518 -12.268 1.00 93.06 113 ALA A O 1
ATOM 938 N N . LYS A 1 114 ? 0.021 -6.747 -10.790 1.00 94.06 114 LYS A N 1
ATOM 939 C CA . LYS A 1 114 ? -1.106 -7.075 -9.895 1.00 94.06 114 LYS A CA 1
ATOM 940 C C . LYS A 1 114 ? -1.010 -6.486 -8.492 1.00 94.06 114 LYS A C 1
ATOM 942 O O . LYS A 1 114 ? -1.999 -6.547 -7.765 1.00 94.06 114 LYS A O 1
ATOM 947 N N . CYS A 1 115 ? 0.137 -5.939 -8.116 1.00 94.06 115 CYS A N 1
ATOM 948 C CA . CYS A 1 115 ? 0.320 -5.267 -6.837 1.00 94.06 115 CYS A CA 1
ATOM 949 C C . CYS A 1 115 ? 0.498 -3.771 -7.030 1.00 94.06 115 CYS A C 1
ATOM 951 O O . CYS A 1 115 ? 0.833 -3.310 -8.124 1.00 94.06 115 CYS A O 1
ATOM 953 N N . HIS A 1 116 ? 0.346 -3.042 -5.934 1.00 94.44 116 HIS A N 1
ATOM 954 C CA . HIS A 1 116 ? 0.860 -1.697 -5.857 1.00 94.44 116 HIS A CA 1
ATOM 955 C C . HIS A 1 116 ? 2.379 -1.696 -5.668 1.00 94.44 116 HIS A C 1
ATOM 957 O O . HIS A 1 116 ? 2.907 -2.584 -4.995 1.00 94.44 116 HIS A O 1
ATOM 963 N N . LEU A 1 117 ? 3.097 -0.733 -6.248 1.00 91.19 117 LEU A N 1
ATOM 964 C CA . LEU A 1 117 ? 4.551 -0.618 -6.120 1.00 91.19 117 LEU A CA 1
ATOM 965 C C . LEU A 1 117 ? 4.974 0.717 -5.516 1.00 91.19 117 LEU A C 1
ATOM 967 O O . LEU A 1 117 ? 4.958 1.756 -6.175 1.00 91.19 117 LEU A O 1
ATOM 971 N N . PHE A 1 118 ? 5.496 0.664 -4.294 1.00 88.75 118 PHE A N 1
ATOM 972 C CA . PHE A 1 118 ? 6.146 1.807 -3.670 1.00 88.75 118 PHE A CA 1
ATOM 973 C C . PHE A 1 118 ? 7.665 1.671 -3.795 1.00 88.75 118 PHE A C 1
ATOM 975 O O . PHE A 1 118 ? 8.295 0.796 -3.195 1.00 88.75 118 PHE A O 1
ATOM 982 N N . CYS A 1 119 ? 8.268 2.537 -4.608 1.00 81.44 119 CYS A N 1
ATOM 983 C CA . CYS A 1 119 ? 9.711 2.578 -4.817 1.00 81.44 119 CYS A CA 1
ATOM 984 C C . CYS A 1 119 ? 10.195 4.020 -5.003 1.00 81.44 119 CYS A C 1
ATOM 986 O O . CYS A 1 119 ? 9.703 4.742 -5.871 1.00 81.44 119 CYS A O 1
ATOM 988 N N . ASN A 1 120 ? 11.202 4.431 -4.228 1.00 75.12 120 ASN A N 1
ATOM 989 C CA . ASN A 1 120 ? 11.812 5.746 -4.392 1.00 75.12 120 ASN A CA 1
ATOM 990 C C . ASN A 1 120 ? 12.993 5.667 -5.368 1.00 75.12 120 ASN A C 1
ATOM 992 O O . ASN A 1 120 ? 14.094 5.227 -5.031 1.00 75.12 120 ASN A O 1
ATOM 996 N N . THR A 1 121 ? 12.748 6.048 -6.615 1.00 73.88 121 THR A N 1
ATOM 997 C CA . THR A 1 121 ? 13.770 6.099 -7.665 1.00 73.88 121 THR A CA 1
ATOM 998 C C . THR A 1 121 ? 14.623 7.357 -7.535 1.00 73.88 121 THR A C 1
ATOM 1000 O O . THR A 1 121 ? 14.080 8.440 -7.369 1.00 73.88 121 THR A O 1
ATOM 1003 N N . ARG A 1 122 ? 15.939 7.246 -7.712 1.00 71.50 122 ARG A N 1
ATOM 1004 C CA . ARG A 1 122 ? 16.907 8.365 -7.671 1.00 71.50 122 ARG A CA 1
ATOM 1005 C C . ARG A 1 122 ? 17.105 9.066 -9.039 1.00 71.50 122 ARG A C 1
ATOM 1007 O O . ARG A 1 122 ? 16.450 8.729 -10.028 1.00 71.50 122 ARG A O 1
ATOM 1014 N N . LYS A 1 123 ? 18.026 10.033 -9.130 1.00 70.94 123 LYS A N 1
ATOM 1015 C CA . LYS A 1 123 ? 18.452 10.634 -10.413 1.00 70.94 123 LYS A CA 1
ATOM 1016 C C . LYS A 1 123 ? 19.147 9.591 -11.295 1.00 70.94 123 LYS A C 1
ATOM 1018 O O . LYS A 1 123 ? 19.982 8.835 -10.805 1.00 70.94 123 LYS A O 1
ATOM 1023 N N . THR A 1 124 ? 18.840 9.562 -12.595 1.00 72.12 124 THR A N 1
ATOM 1024 C CA . THR A 1 124 ? 19.559 8.712 -13.555 1.00 72.12 124 THR A CA 1
ATOM 1025 C C . THR A 1 124 ? 19.551 9.282 -14.971 1.00 72.12 124 THR A C 1
ATOM 1027 O O . THR A 1 124 ? 18.507 9.549 -15.561 1.00 72.12 124 THR A O 1
ATOM 1030 N N . ASN A 1 125 ? 20.729 9.340 -15.588 1.00 69.56 125 ASN A N 1
ATOM 1031 C CA . ASN A 1 125 ? 20.868 9.762 -16.984 1.00 69.56 125 ASN A CA 1
ATOM 1032 C C . ASN A 1 125 ? 20.462 8.663 -17.988 1.00 69.56 125 ASN A C 1
ATOM 1034 O O . ASN A 1 125 ? 20.525 8.879 -19.196 1.00 69.56 125 ASN A O 1
ATOM 1038 N N . SER A 1 126 ? 20.079 7.469 -17.517 1.00 79.69 126 SER A N 1
ATOM 1039 C CA . SER A 1 126 ? 19.817 6.297 -18.362 1.00 79.69 126 SER A CA 1
ATOM 1040 C C . SER A 1 126 ? 18.339 5.929 -18.507 1.00 79.69 126 SER A C 1
ATOM 1042 O O . SER A 1 126 ? 18.054 4.890 -19.098 1.00 79.69 126 SER A O 1
ATOM 1044 N N . LEU A 1 127 ? 17.399 6.758 -18.030 1.00 83.38 127 LEU A N 1
ATOM 1045 C CA . LEU A 1 127 ? 15.963 6.436 -18.000 1.00 83.38 127 LEU A CA 1
ATOM 1046 C C . LEU A 1 127 ? 15.436 5.904 -19.344 1.00 83.38 127 LEU A C 1
ATOM 1048 O O . LEU A 1 127 ? 14.843 4.830 -19.389 1.00 83.38 127 LEU A O 1
ATOM 1052 N N . LEU A 1 128 ? 15.696 6.618 -20.446 1.00 86.94 128 LEU A N 1
ATOM 1053 C CA . LEU A 1 128 ? 15.241 6.214 -21.784 1.00 86.94 128 LEU A CA 1
ATOM 1054 C C . LEU A 1 128 ? 15.881 4.903 -22.256 1.00 86.94 128 LEU A C 1
ATOM 1056 O O . LEU A 1 128 ? 15.203 4.061 -22.843 1.00 86.94 128 LEU A O 1
ATOM 1060 N N . ASN A 1 129 ? 17.174 4.711 -21.983 1.00 89.56 129 ASN A N 1
ATOM 1061 C CA . ASN A 1 129 ? 17.881 3.482 -22.348 1.00 89.56 129 ASN A CA 1
ATOM 1062 C C . ASN A 1 129 ? 17.344 2.286 -21.558 1.00 89.56 129 ASN A C 1
ATOM 1064 O O . ASN A 1 129 ? 17.165 1.211 -22.124 1.00 89.56 129 ASN A O 1
ATOM 1068 N N . LEU A 1 130 ? 17.055 2.484 -20.271 1.00 88.81 130 LEU A N 1
ATOM 1069 C CA . LEU A 1 130 ? 16.500 1.455 -19.401 1.00 88.81 130 LEU A CA 1
ATOM 1070 C C . LEU A 1 130 ? 15.061 1.108 -19.794 1.00 88.81 130 LEU A C 1
ATOM 1072 O O . LEU A 1 130 ? 14.722 -0.070 -19.866 1.00 88.81 130 LEU A O 1
ATOM 1076 N N . LEU A 1 131 ? 14.246 2.115 -20.128 1.00 91.44 131 LEU A N 1
ATOM 1077 C CA . LEU A 1 131 ? 12.894 1.923 -20.652 1.00 91.44 131 LEU A CA 1
ATOM 1078 C C . LEU A 1 131 ? 12.910 1.084 -21.927 1.00 91.44 131 LEU A C 1
ATOM 1080 O O . LEU A 1 131 ? 12.186 0.096 -22.020 1.00 91.44 131 LEU A O 1
ATOM 1084 N N . LYS A 1 132 ? 13.769 1.448 -22.885 1.00 94.12 132 LYS A N 1
ATOM 1085 C CA . LYS A 1 132 ? 13.932 0.690 -24.124 1.00 94.12 132 LYS A CA 1
ATOM 1086 C C . LYS A 1 132 ? 14.391 -0.742 -23.849 1.00 94.12 132 LYS A C 1
ATOM 1088 O O . LYS A 1 132 ? 13.792 -1.675 -24.364 1.00 94.12 132 LYS A O 1
ATOM 1093 N N . TYR A 1 133 ? 15.414 -0.918 -23.013 1.00 92.81 133 TYR A N 1
ATOM 1094 C CA . TYR A 1 133 ? 15.945 -2.240 -22.688 1.00 92.81 133 TYR A CA 1
ATOM 1095 C C . TYR A 1 133 ? 14.875 -3.163 -22.098 1.00 92.81 133 TYR A C 1
ATOM 1097 O O . TYR A 1 133 ? 14.720 -4.285 -22.574 1.00 92.81 133 TYR A O 1
ATOM 1105 N N . ILE A 1 134 ? 14.113 -2.686 -21.109 1.00 93.38 134 ILE A N 1
ATOM 1106 C CA . ILE A 1 134 ? 13.066 -3.487 -20.461 1.00 93.38 134 ILE A CA 1
ATOM 1107 C C . ILE A 1 134 ? 11.907 -3.736 -21.425 1.00 93.38 134 ILE A C 1
ATOM 1109 O O . ILE A 1 134 ? 11.413 -4.854 -21.492 1.00 93.38 134 ILE A O 1
ATOM 1113 N N . SER A 1 135 ? 11.516 -2.739 -22.223 1.00 94.50 135 SER A N 1
ATOM 1114 C CA . SER A 1 135 ? 10.491 -2.915 -23.256 1.00 94.50 135 SER A CA 1
ATOM 1115 C C . SER A 1 135 ? 10.872 -3.990 -24.280 1.00 94.50 135 SER A C 1
ATOM 1117 O O . SER A 1 135 ? 10.017 -4.781 -24.671 1.00 94.50 135 SER A O 1
ATOM 1119 N N . ASP A 1 136 ? 12.135 -4.016 -24.716 1.00 95.06 136 ASP A N 1
ATOM 1120 C CA . ASP A 1 136 ? 12.616 -4.925 -25.762 1.00 95.06 136 ASP A CA 1
ATOM 1121 C C . ASP A 1 136 ? 12.942 -6.329 -25.214 1.00 95.06 136 ASP A C 1
ATOM 1123 O O . ASP A 1 136 ? 12.697 -7.329 -25.886 1.00 95.06 136 ASP A O 1
ATOM 1127 N N . SER A 1 137 ? 13.510 -6.412 -24.004 1.00 93.69 137 SER A N 1
ATOM 1128 C CA . SER A 1 137 ? 14.095 -7.650 -23.449 1.00 93.69 137 SER A CA 1
ATOM 1129 C C . SER A 1 137 ? 13.297 -8.255 -22.291 1.00 93.69 137 SER A C 1
ATOM 1131 O O . SER A 1 137 ? 13.565 -9.385 -21.884 1.00 93.69 137 SER A O 1
ATOM 1133 N N . GLY A 1 138 ? 12.323 -7.522 -21.753 1.00 91.62 138 GLY A N 1
ATOM 1134 C CA . GLY A 1 138 ? 11.625 -7.862 -20.519 1.00 91.62 138 GLY A CA 1
ATOM 1135 C C . GLY A 1 138 ? 12.414 -7.501 -19.257 1.00 91.62 138 GLY A C 1
ATOM 1136 O O . GLY A 1 138 ? 13.585 -7.115 -19.289 1.00 91.62 138 GLY A O 1
ATOM 1137 N N . PHE A 1 139 ? 11.747 -7.627 -18.110 1.00 91.06 139 PHE A N 1
ATOM 1138 C CA . PHE A 1 139 ? 12.347 -7.396 -16.798 1.00 91.06 139 PHE A CA 1
ATOM 1139 C C . PHE A 1 139 ? 13.012 -8.662 -16.246 1.00 91.06 139 PHE A C 1
ATOM 1141 O O . PHE A 1 139 ? 12.411 -9.738 -16.249 1.00 91.06 139 PHE A O 1
ATOM 1148 N N . TYR A 1 140 ? 14.228 -8.511 -15.715 1.00 87.75 140 TYR A N 1
ATOM 1149 C CA . TYR A 1 140 ? 14.956 -9.563 -15.011 1.00 87.75 140 TYR A CA 1
ATOM 1150 C C . TYR A 1 140 ? 15.063 -9.231 -13.523 1.00 87.75 140 TYR A C 1
ATOM 1152 O O . TYR A 1 140 ? 15.630 -8.206 -13.143 1.00 87.75 140 TYR A O 1
ATOM 1160 N N . PHE A 1 141 ? 14.543 -10.125 -12.686 1.00 86.50 141 PHE A N 1
ATOM 1161 C CA . PHE A 1 141 ? 14.657 -10.013 -11.240 1.00 86.50 141 PHE A CA 1
ATOM 1162 C C . PHE A 1 141 ? 15.895 -10.755 -10.734 1.00 86.50 141 PHE A C 1
ATOM 1164 O O . PHE A 1 141 ? 15.938 -11.984 -10.727 1.00 86.50 141 PHE A O 1
ATOM 1171 N N . ASP A 1 142 ? 16.884 -9.995 -10.276 1.00 83.88 142 ASP A N 1
ATOM 1172 C CA . ASP A 1 142 ? 18.049 -10.517 -9.565 1.00 83.88 142 ASP A CA 1
ATOM 1173 C C . ASP A 1 142 ? 17.748 -10.715 -8.067 1.00 83.88 142 ASP A C 1
ATOM 1175 O O . ASP A 1 142 ? 17.551 -9.751 -7.335 1.00 83.88 142 ASP A O 1
ATOM 1179 N N . LYS A 1 143 ? 17.708 -11.967 -7.602 1.00 80.38 143 LYS A N 1
ATOM 1180 C CA . LYS A 1 143 ? 17.375 -12.306 -6.206 1.00 80.38 143 LYS A CA 1
ATOM 1181 C C . LYS A 1 143 ? 18.479 -11.942 -5.210 1.00 80.38 143 LYS A C 1
ATOM 1183 O O . LYS A 1 143 ? 18.190 -11.824 -4.022 1.00 80.38 143 LYS A O 1
ATOM 1188 N N . ASP A 1 144 ? 19.715 -11.775 -5.677 1.00 76.81 144 ASP A N 1
ATOM 1189 C CA . ASP A 1 144 ? 20.863 -11.519 -4.805 1.00 76.81 144 ASP A CA 1
ATOM 1190 C C . ASP A 1 144 ? 21.017 -10.022 -4.498 1.00 76.81 144 ASP A C 1
ATOM 1192 O O . ASP A 1 144 ? 21.486 -9.646 -3.420 1.00 76.81 144 ASP A O 1
ATOM 1196 N N . SER A 1 145 ? 20.582 -9.160 -5.423 1.00 70.75 145 SER A N 1
ATOM 1197 C CA . SER A 1 145 ? 20.649 -7.700 -5.287 1.00 70.75 145 SER A CA 1
ATOM 1198 C C . SER A 1 145 ? 19.308 -7.037 -4.966 1.00 70.75 145 SER A C 1
ATOM 1200 O O . SER A 1 145 ? 19.304 -5.927 -4.427 1.00 70.75 145 SER A O 1
ATOM 1202 N N . HIS A 1 146 ? 18.179 -7.705 -5.230 1.00 72.62 146 HIS A N 1
ATOM 1203 C CA . HIS A 1 146 ? 16.853 -7.171 -4.946 1.00 72.62 146 HIS A CA 1
ATOM 1204 C C . HIS A 1 146 ? 16.255 -7.718 -3.646 1.00 72.62 146 HIS A C 1
ATOM 1206 O O . HIS A 1 146 ? 16.034 -8.918 -3.489 1.00 72.62 146 HIS A O 1
ATOM 1212 N N . ARG A 1 147 ? 15.904 -6.815 -2.730 1.00 82.06 147 ARG A N 1
ATOM 1213 C CA . ARG A 1 147 ? 15.131 -7.102 -1.522 1.00 82.06 147 ARG A CA 1
ATOM 1214 C C . ARG A 1 147 ? 13.815 -6.348 -1.586 1.00 82.06 147 ARG A C 1
ATOM 1216 O O . ARG A 1 147 ? 13.790 -5.120 -1.681 1.00 82.06 147 ARG A O 1
ATOM 1223 N N . ALA A 1 148 ? 12.733 -7.105 -1.507 1.00 87.19 148 ALA A N 1
ATOM 1224 C CA . ALA A 1 148 ? 11.378 -6.594 -1.544 1.00 87.19 148 ALA A CA 1
ATOM 1225 C C . ALA A 1 148 ? 10.573 -7.152 -0.377 1.00 87.19 148 ALA A C 1
ATOM 1227 O O . ALA A 1 148 ? 10.779 -8.295 0.037 1.00 87.19 148 ALA A O 1
ATOM 1228 N N . MET A 1 149 ? 9.633 -6.356 0.108 1.00 90.50 149 MET A N 1
ATOM 1229 C CA . MET A 1 149 ? 8.603 -6.771 1.048 1.00 90.50 149 MET A CA 1
ATOM 1230 C C . MET A 1 149 ? 7.245 -6.660 0.370 1.00 90.50 149 MET A C 1
ATOM 1232 O O . MET A 1 149 ? 7.007 -5.741 -0.414 1.00 90.50 149 MET A O 1
ATOM 1236 N N . TYR A 1 150 ? 6.355 -7.595 0.665 1.00 93.50 150 TYR A N 1
ATOM 1237 C CA . TYR A 1 150 ? 4.978 -7.571 0.205 1.00 93.50 150 TYR A CA 1
ATOM 1238 C C . TYR A 1 150 ? 4.050 -7.546 1.413 1.00 93.50 150 TYR A C 1
ATOM 1240 O O . TYR A 1 150 ? 3.975 -8.515 2.166 1.00 93.50 150 TYR A O 1
ATOM 1248 N N . ILE A 1 151 ? 3.372 -6.414 1.592 1.00 93.88 151 ILE A N 1
ATOM 1249 C CA . ILE A 1 151 ? 2.366 -6.207 2.627 1.00 93.88 151 ILE A CA 1
ATOM 1250 C C . ILE A 1 151 ? 1.043 -6.719 2.067 1.00 93.88 151 ILE A C 1
ATOM 1252 O O . ILE A 1 151 ? 0.338 -6.009 1.344 1.00 93.88 151 ILE A O 1
ATOM 1256 N N . GLU A 1 152 ? 0.731 -7.972 2.381 1.00 92.94 152 GLU A N 1
ATOM 1257 C CA . GLU A 1 152 ? -0.365 -8.711 1.747 1.00 92.94 152 GLU A CA 1
ATOM 1258 C C . GLU A 1 152 ? -1.716 -8.036 1.944 1.00 92.94 152 GLU A C 1
ATOM 1260 O O . GLU A 1 152 ? -2.456 -7.843 0.982 1.00 92.94 152 GLU A O 1
ATOM 1265 N N . TYR A 1 153 ? -1.995 -7.593 3.168 1.00 95.19 153 TYR A N 1
ATOM 1266 C CA . TYR A 1 153 ? -3.282 -6.999 3.517 1.00 95.19 153 TYR A CA 1
ATOM 1267 C C . TYR A 1 153 ? -3.578 -5.677 2.779 1.00 95.19 153 TYR A C 1
ATOM 1269 O O . TYR A 1 153 ? -4.734 -5.272 2.656 1.00 95.19 153 TYR A O 1
ATOM 1277 N N . LEU A 1 154 ? -2.537 -5.013 2.261 1.00 95.12 154 LEU A N 1
ATOM 1278 C CA . LEU A 1 154 ? -2.645 -3.782 1.471 1.00 95.12 154 LEU A CA 1
ATOM 1279 C C . LEU A 1 154 ? -2.455 -4.013 -0.035 1.00 95.12 154 LEU A C 1
ATOM 1281 O O . LEU A 1 154 ? -2.634 -3.078 -0.811 1.00 95.12 154 LEU A O 1
ATOM 1285 N N . ASN A 1 155 ? -2.060 -5.220 -0.458 1.00 95.56 155 ASN A N 1
ATOM 1286 C CA . ASN A 1 155 ? -1.582 -5.503 -1.814 1.00 95.56 155 ASN A CA 1
ATOM 1287 C C . ASN A 1 155 ? -0.469 -4.530 -2.269 1.00 95.56 155 ASN A C 1
ATOM 1289 O O . ASN A 1 155 ? -0.450 -4.070 -3.411 1.00 95.56 155 ASN A O 1
ATOM 1293 N N . VAL A 1 156 ? 0.459 -4.190 -1.368 1.00 93.69 156 VAL A N 1
ATOM 1294 C CA . VAL A 1 156 ? 1.558 -3.246 -1.630 1.00 93.69 156 VAL A CA 1
ATOM 1295 C C . VAL A 1 156 ? 2.891 -3.973 -1.584 1.00 93.69 156 VAL A C 1
ATOM 1297 O O . VAL A 1 156 ? 3.214 -4.645 -0.607 1.00 93.69 156 VAL A O 1
ATOM 1300 N N . CYS A 1 157 ? 3.706 -3.778 -2.613 1.00 91.94 157 CYS A N 1
ATOM 1301 C CA . CYS A 1 157 ? 5.103 -4.162 -2.612 1.00 91.94 157 CYS A CA 1
ATOM 1302 C C . CYS A 1 157 ? 6.003 -2.943 -2.380 1.00 91.94 157 CYS A C 1
ATOM 1304 O O . CYS A 1 157 ? 5.855 -1.916 -3.045 1.00 91.94 157 CYS A O 1
ATOM 1306 N N . THR A 1 158 ? 6.950 -3.068 -1.450 1.00 84.69 158 THR A N 1
ATOM 1307 C CA . THR A 1 158 ? 7.977 -2.058 -1.168 1.00 84.69 158 THR A CA 1
ATOM 1308 C C . THR A 1 158 ? 9.359 -2.642 -1.439 1.00 84.69 158 THR A C 1
ATOM 1310 O O . THR A 1 158 ? 9.604 -3.826 -1.201 1.00 84.69 158 THR A O 1
ATOM 1313 N N . PHE A 1 159 ? 10.275 -1.826 -1.960 1.00 75.56 159 PHE A N 1
ATOM 1314 C CA . PHE A 1 159 ? 11.632 -2.260 -2.301 1.00 75.56 159 PHE A CA 1
ATOM 1315 C C . PHE A 1 159 ? 12.671 -1.537 -1.475 1.00 75.56 159 PHE A C 1
ATOM 1317 O O . PHE A 1 159 ? 12.667 -0.313 -1.446 1.00 75.56 159 PHE A O 1
ATOM 1324 N N . VAL A 1 160 ? 13.582 -2.302 -0.874 1.00 64.19 160 VAL A N 1
ATOM 1325 C CA . VAL A 1 160 ? 14.559 -1.824 0.117 1.00 64.19 160 VAL A CA 1
ATOM 1326 C C . VAL A 1 160 ? 16.013 -1.938 -0.359 1.00 64.19 160 VAL A C 1
ATOM 1328 O O . VAL A 1 160 ? 16.936 -1.960 0.452 1.00 64.19 160 VAL A O 1
ATOM 1331 N N . SER A 1 161 ? 16.244 -2.058 -1.667 1.00 68.12 161 SER A N 1
ATOM 1332 C CA . SER A 1 161 ? 17.569 -2.338 -2.239 1.00 68.12 161 SER A CA 1
ATOM 1333 C C . SER A 1 161 ? 17.815 -1.632 -3.574 1.00 68.12 161 SER A C 1
ATOM 1335 O O . SER A 1 161 ? 17.002 -0.838 -4.039 1.00 68.12 161 SER A O 1
ATOM 1337 N N . GLU A 1 162 ? 18.932 -1.974 -4.219 1.00 67.69 162 GLU A N 1
ATOM 1338 C CA . GLU A 1 162 ? 19.270 -1.572 -5.585 1.00 67.69 162 GLU A CA 1
ATOM 1339 C C . GLU A 1 162 ? 18.200 -1.994 -6.610 1.00 67.69 162 GLU A C 1
ATOM 1341 O O . GLU A 1 162 ? 17.274 -2.740 -6.299 1.00 67.69 162 GLU A O 1
ATOM 1346 N N . GLY A 1 163 ? 18.301 -1.482 -7.842 1.00 74.06 163 GLY A N 1
ATOM 1347 C CA . GLY A 1 163 ? 17.433 -1.889 -8.959 1.00 74.06 163 GLY A CA 1
ATOM 1348 C C . GLY A 1 163 ? 16.075 -1.178 -9.062 1.00 74.06 163 GLY A C 1
ATOM 1349 O O . GLY A 1 163 ? 15.345 -1.408 -10.031 1.00 74.06 163 GLY A O 1
ATOM 1350 N N . VAL A 1 164 ? 15.765 -0.244 -8.151 1.00 79.06 164 VAL A N 1
ATOM 1351 C CA . VAL A 1 164 ? 14.484 0.501 -8.088 1.00 79.06 164 VAL A CA 1
ATOM 1352 C C . VAL A 1 164 ? 14.055 1.153 -9.409 1.00 79.06 164 VAL A C 1
ATOM 1354 O O . VAL A 1 164 ? 12.869 1.194 -9.718 1.00 79.06 164 VAL A O 1
ATOM 1357 N N . HIS A 1 165 ? 15.001 1.617 -10.231 1.00 84.62 165 HIS A N 1
ATOM 1358 C CA . HIS A 1 165 ? 14.704 2.209 -11.543 1.00 84.62 165 HIS A CA 1
ATOM 1359 C C . HIS A 1 165 ? 14.114 1.198 -12.523 1.00 84.62 165 HIS A C 1
ATOM 1361 O O . HIS A 1 165 ? 13.111 1.466 -13.182 1.00 84.62 165 HIS A O 1
ATOM 1367 N N . SER A 1 166 ? 14.764 0.036 -12.626 1.00 87.81 166 SER A N 1
ATOM 1368 C CA . SER A 1 166 ? 14.365 -1.023 -13.551 1.00 87.81 166 SER A CA 1
ATOM 1369 C C . SER A 1 166 ? 13.013 -1.600 -13.157 1.00 87.81 166 SER A C 1
ATOM 1371 O O . SER A 1 166 ? 12.153 -1.816 -14.002 1.00 87.81 166 SER A O 1
ATOM 1373 N N . LEU A 1 167 ? 12.791 -1.733 -11.854 1.00 87.94 167 LEU A N 1
ATOM 1374 C CA . LEU A 1 167 ? 11.537 -2.175 -11.288 1.00 87.94 167 LEU A CA 1
ATOM 1375 C C . LEU A 1 167 ? 10.390 -1.193 -11.553 1.00 87.94 167 LEU A C 1
ATOM 1377 O O . LEU A 1 167 ? 9.323 -1.611 -11.990 1.00 87.94 167 LEU A O 1
ATOM 1381 N N . SER A 1 168 ? 10.609 0.104 -11.315 1.00 88.00 168 SER A N 1
ATOM 1382 C CA . SER A 1 168 ? 9.599 1.142 -11.555 1.00 88.00 168 SER A CA 1
ATOM 1383 C C . SER A 1 168 ? 9.121 1.126 -13.012 1.00 88.00 168 SER A C 1
ATOM 1385 O O . SER A 1 168 ? 7.919 1.124 -13.282 1.00 88.00 168 SER A O 1
ATOM 1387 N N . ILE A 1 169 ? 10.061 1.007 -13.958 1.00 90.62 169 ILE A N 1
ATOM 1388 C CA . ILE A 1 169 ? 9.755 0.850 -15.385 1.00 90.62 169 ILE A CA 1
ATOM 1389 C C . ILE A 1 169 ? 9.013 -0.461 -15.658 1.00 90.62 169 ILE A C 1
ATOM 1391 O O . ILE A 1 169 ? 8.012 -0.455 -16.370 1.00 90.62 169 ILE A O 1
ATOM 1395 N N . ALA A 1 170 ? 9.492 -1.582 -15.121 1.00 92.00 170 ALA A N 1
ATOM 1396 C CA . ALA A 1 170 ? 8.880 -2.890 -15.331 1.00 92.00 170 ALA A CA 1
ATOM 1397 C C . ALA A 1 170 ? 7.426 -2.924 -14.841 1.00 92.00 170 ALA A C 1
ATOM 1399 O O . ALA A 1 170 ? 6.545 -3.407 -15.549 1.00 92.00 170 ALA A O 1
ATOM 1400 N N . HIS A 1 171 ? 7.161 -2.328 -13.679 1.00 92.56 171 HIS A N 1
ATOM 1401 C CA . HIS A 1 171 ? 5.821 -2.159 -13.135 1.00 92.56 171 HIS A CA 1
ATOM 1402 C C . HIS A 1 171 ? 4.944 -1.268 -14.026 1.00 92.56 171 HIS A C 1
ATOM 1404 O O . HIS A 1 171 ? 3.829 -1.666 -14.360 1.00 92.56 171 HIS A O 1
ATOM 1410 N N . HIS A 1 172 ? 5.458 -0.129 -14.511 1.00 91.75 172 HIS A N 1
ATOM 1411 C CA . HIS A 1 172 ? 4.741 0.710 -15.481 1.00 91.75 172 HIS A CA 1
ATOM 1412 C C . HIS A 1 172 ? 4.375 -0.061 -16.762 1.00 91.75 172 HIS A C 1
ATOM 1414 O O . HIS A 1 172 ? 3.247 0.024 -17.249 1.00 91.75 172 HIS A O 1
ATOM 1420 N N . LEU A 1 173 ? 5.312 -0.857 -17.285 1.00 94.50 173 LEU A N 1
ATOM 1421 C CA . LEU A 1 173 ? 5.106 -1.709 -18.457 1.00 94.50 173 LEU A CA 1
ATOM 1422 C C . LEU A 1 173 ? 4.269 -2.963 -18.159 1.00 94.50 173 LEU A C 1
ATOM 1424 O O . LEU A 1 173 ? 3.911 -3.678 -19.095 1.00 94.50 173 LEU A O 1
ATOM 1428 N N . LYS A 1 174 ? 3.929 -3.223 -16.888 1.00 93.81 174 LYS A N 1
ATOM 1429 C CA . LYS A 1 174 ? 3.213 -4.418 -16.414 1.00 93.81 174 LYS A CA 1
ATOM 1430 C C . LYS A 1 174 ? 3.929 -5.717 -16.786 1.00 93.81 174 LYS A C 1
ATOM 1432 O O . LYS A 1 174 ? 3.310 -6.679 -17.239 1.00 93.81 174 LYS A O 1
ATOM 1437 N N . GLN A 1 175 ? 5.249 -5.726 -16.633 1.00 93.19 175 GLN A N 1
ATOM 1438 C CA . GLN A 1 175 ? 6.110 -6.835 -17.019 1.00 93.19 175 GLN A CA 1
ATOM 1439 C C . GLN A 1 175 ? 6.906 -7.365 -15.835 1.00 93.19 175 GLN A C 1
ATOM 1441 O O . GLN A 1 175 ? 7.489 -6.605 -15.070 1.00 93.19 175 GLN A O 1
ATOM 1446 N N . GLY A 1 176 ? 7.023 -8.689 -15.773 1.00 91.06 176 GLY A N 1
ATOM 1447 C CA . GLY A 1 176 ? 7.931 -9.370 -14.862 1.00 91.06 176 GLY A CA 1
ATOM 1448 C C . GLY A 1 176 ? 7.307 -9.773 -13.531 1.00 91.06 176 GLY A C 1
ATOM 1449 O O . GLY A 1 176 ? 6.180 -9.423 -13.182 1.00 91.06 176 GLY A O 1
ATOM 1450 N N . LYS A 1 177 ? 8.077 -10.574 -12.802 1.00 93.19 177 LYS A N 1
ATOM 1451 C CA . LYS A 1 177 ? 7.751 -11.049 -11.463 1.00 93.19 177 LYS A CA 1
ATOM 1452 C C . LYS A 1 177 ? 8.941 -10.826 -10.554 1.00 93.19 177 LYS A C 1
ATOM 1454 O O . LYS A 1 177 ? 10.079 -10.816 -11.019 1.00 93.19 177 LYS A O 1
ATOM 1459 N N . ILE A 1 178 ? 8.660 -10.691 -9.274 1.00 91.62 178 ILE A N 1
ATOM 1460 C CA . ILE A 1 178 ? 9.655 -10.490 -8.226 1.00 91.62 178 ILE A CA 1
ATOM 1461 C C . ILE A 1 178 ? 9.404 -11.486 -7.108 1.00 91.62 178 ILE A C 1
ATOM 1463 O O . ILE A 1 178 ? 8.270 -11.909 -6.919 1.00 91.62 178 ILE A O 1
ATOM 1467 N N . THR A 1 179 ? 10.435 -11.826 -6.347 1.00 92.50 179 THR A N 1
ATOM 1468 C CA . THR A 1 179 ? 10.268 -12.574 -5.099 1.00 92.50 179 THR A CA 1
ATOM 1469 C C . THR A 1 179 ? 10.381 -11.591 -3.935 1.00 92.50 179 THR A C 1
ATOM 1471 O O . THR A 1 179 ? 11.380 -10.884 -3.826 1.00 92.50 179 THR A O 1
ATOM 1474 N N . ALA A 1 180 ? 9.373 -11.542 -3.067 1.00 91.38 180 ALA A N 1
ATOM 1475 C CA . ALA A 1 180 ? 9.314 -10.636 -1.923 1.00 91.38 180 ALA A CA 1
ATOM 1476 C C . ALA A 1 180 ? 9.111 -11.401 -0.611 1.00 91.38 180 ALA A C 1
ATOM 1478 O O . ALA A 1 180 ? 8.501 -12.470 -0.589 1.00 91.38 180 ALA A O 1
ATOM 1479 N N . LYS A 1 181 ? 9.617 -10.840 0.489 1.00 92.06 181 LYS A N 1
ATOM 1480 C CA . LYS A 1 181 ? 9.324 -11.295 1.849 1.00 92.06 181 LYS A CA 1
ATOM 1481 C C . LYS A 1 181 ? 7.876 -10.951 2.179 1.00 92.06 181 LYS A C 1
ATOM 1483 O O . LYS A 1 181 ? 7.475 -9.798 2.027 1.00 92.06 181 LYS A O 1
ATOM 1488 N N . LEU A 1 182 ? 7.092 -11.935 2.603 1.00 93.62 182 LEU A N 1
ATOM 1489 C CA . LEU A 1 182 ? 5.695 -11.722 2.970 1.00 93.62 182 LEU A CA 1
ATOM 1490 C C . LEU A 1 182 ? 5.603 -11.089 4.367 1.00 93.62 182 LEU A C 1
ATOM 1492 O O . LEU A 1 182 ? 6.155 -11.629 5.332 1.00 93.62 182 LEU A O 1
ATOM 1496 N N . VAL A 1 183 ? 4.888 -9.967 4.450 1.00 92.56 183 VAL A N 1
ATOM 1497 C CA . VAL A 1 183 ? 4.690 -9.161 5.658 1.00 92.56 183 VAL A CA 1
ATOM 1498 C C . VAL A 1 183 ? 3.202 -9.075 5.991 1.00 92.56 183 VAL A C 1
ATOM 1500 O O . VAL A 1 183 ? 2.391 -8.655 5.162 1.00 92.56 183 VAL A O 1
ATOM 1503 N N . ASP A 1 184 ? 2.865 -9.416 7.232 1.00 93.31 184 ASP A N 1
ATOM 1504 C CA . ASP A 1 184 ? 1.533 -9.279 7.812 1.00 93.31 184 ASP A CA 1
ATOM 1505 C C . ASP A 1 184 ? 1.518 -8.182 8.888 1.00 93.31 184 ASP A C 1
ATOM 1507 O O . ASP A 1 184 ? 1.853 -8.386 10.062 1.00 93.31 184 ASP A O 1
ATOM 1511 N N . ILE A 1 185 ? 1.093 -6.988 8.474 1.00 93.38 185 ILE A N 1
ATOM 1512 C CA . ILE A 1 185 ? 0.960 -5.829 9.363 1.00 93.38 185 ILE A CA 1
ATOM 1513 C C . ILE A 1 185 ? -0.282 -5.899 10.264 1.00 93.38 185 ILE A C 1
ATOM 1515 O O . ILE A 1 185 ? -0.404 -5.093 11.182 1.00 93.38 185 ILE A O 1
ATOM 1519 N N . THR A 1 186 ? -1.212 -6.838 10.055 1.00 95.25 186 THR A N 1
ATOM 1520 C CA . THR A 1 186 ? -2.419 -6.921 10.899 1.00 95.25 186 THR A CA 1
ATOM 1521 C C . THR A 1 186 ? -2.066 -7.272 12.347 1.00 95.25 186 THR A C 1
ATOM 1523 O O . THR A 1 186 ? -2.716 -6.819 13.291 1.00 95.25 186 THR A O 1
ATOM 1526 N N . THR A 1 187 ? -0.944 -7.972 12.538 1.00 93.56 187 THR A N 1
ATOM 1527 C CA . THR A 1 187 ? -0.365 -8.326 13.842 1.00 93.56 187 THR A CA 1
ATOM 1528 C C . THR A 1 187 ? -0.031 -7.117 14.725 1.00 93.56 187 THR A C 1
ATOM 1530 O O . THR A 1 187 ? -0.014 -7.240 15.953 1.00 93.56 187 THR A O 1
ATOM 1533 N N . ILE A 1 188 ? 0.198 -5.937 14.133 1.00 92.88 188 ILE A N 1
ATOM 1534 C CA . ILE A 1 188 ? 0.559 -4.708 14.856 1.00 92.88 188 ILE A CA 1
ATOM 1535 C C . ILE A 1 188 ? -0.591 -3.706 14.994 1.00 92.88 188 ILE A C 1
ATOM 1537 O O . ILE A 1 188 ? -0.449 -2.711 15.709 1.00 92.88 188 ILE A O 1
ATOM 1541 N N . PHE A 1 189 ? -1.751 -3.976 14.390 1.00 94.81 189 PHE A N 1
ATOM 1542 C CA . PHE A 1 189 ? -2.929 -3.108 14.478 1.00 94.81 189 PHE A CA 1
ATOM 1543 C C . PHE A 1 189 ? -3.324 -2.731 15.916 1.00 94.81 189 PHE A C 1
ATOM 1545 O O . PHE A 1 189 ? -3.609 -1.552 16.146 1.00 94.81 189 PHE A O 1
ATOM 1552 N N . PRO A 1 190 ? -3.290 -3.635 16.918 1.00 92.88 190 PRO A N 1
ATOM 1553 C CA . PRO A 1 190 ? -3.621 -3.274 18.299 1.00 92.88 190 PRO A CA 1
ATOM 1554 C C . PRO A 1 190 ? -2.625 -2.307 18.953 1.00 92.88 190 PRO A C 1
ATOM 1556 O O . PRO A 1 190 ? -2.963 -1.639 19.930 1.00 92.88 190 PRO A O 1
ATOM 1559 N N . TYR A 1 191 ? -1.394 -2.245 18.441 1.00 91.69 191 TYR A N 1
ATOM 1560 C CA . TYR A 1 191 ? -0.281 -1.551 19.085 1.00 91.69 191 TYR A CA 1
ATOM 1561 C C . TYR A 1 191 ? 0.085 -0.244 18.408 1.00 91.69 191 TYR A C 1
ATOM 1563 O O . TYR A 1 191 ? 0.692 0.596 19.055 1.00 91.69 191 TYR A O 1
ATOM 1571 N N . VAL A 1 192 ? -0.272 -0.046 17.142 1.00 91.75 192 VAL A N 1
ATOM 1572 C CA . VAL A 1 192 ? 0.091 1.175 16.419 1.00 91.75 192 VAL A CA 1
ATOM 1573 C C . VAL A 1 192 ? -1.139 2.006 16.098 1.00 91.75 192 VAL A C 1
ATOM 1575 O O . VAL A 1 192 ? -2.186 1.478 15.709 1.00 91.75 192 VAL A O 1
ATOM 1578 N N . SER A 1 193 ? -0.990 3.311 16.273 1.00 92.12 193 SER A N 1
ATOM 1579 C CA . SER A 1 193 ? -1.936 4.344 15.853 1.00 92.12 193 SER A CA 1
ATOM 1580 C C . SER A 1 193 ? -1.188 5.506 15.211 1.00 92.12 193 SER A C 1
ATOM 1582 O O . SER A 1 193 ? 0.027 5.621 15.353 1.00 92.12 193 SER A O 1
ATOM 1584 N N . THR A 1 194 ? -1.898 6.387 14.521 1.00 92.75 194 THR A N 1
ATOM 1585 C CA . THR A 1 194 ? -1.315 7.582 13.904 1.00 92.75 194 THR A CA 1
ATOM 1586 C C . THR A 1 194 ? -2.324 8.723 13.881 1.00 92.75 194 THR A C 1
ATOM 1588 O O . THR A 1 194 ? -3.530 8.491 13.931 1.00 92.75 194 THR A O 1
ATOM 1591 N N . ASP A 1 195 ? -1.831 9.956 13.829 1.00 89.94 195 ASP A N 1
ATOM 1592 C CA . ASP A 1 195 ? -2.638 11.162 13.633 1.00 89.94 195 ASP A CA 1
ATOM 1593 C C . ASP A 1 195 ? -2.385 11.844 12.277 1.00 89.94 195 ASP A C 1
ATOM 1595 O O . ASP A 1 195 ? -2.855 12.959 12.052 1.00 89.94 195 ASP A O 1
ATOM 1599 N N . GLY A 1 196 ? -1.642 11.183 11.383 1.00 86.94 196 GLY A N 1
ATOM 1600 C CA . GLY A 1 196 ? -1.232 11.719 10.086 1.00 86.94 196 GLY A CA 1
ATOM 1601 C C . GLY A 1 196 ? 0.114 12.443 10.082 1.00 86.94 196 GLY A C 1
ATOM 1602 O O . GLY A 1 196 ? 0.706 12.559 9.010 1.00 86.94 196 GLY A O 1
ATOM 1603 N N . ASP A 1 197 ? 0.610 12.875 11.244 1.00 85.81 197 ASP A N 1
ATOM 1604 C CA . ASP A 1 197 ? 1.941 13.477 11.393 1.00 85.81 197 ASP A CA 1
ATOM 1605 C C . ASP A 1 197 ? 2.932 12.494 12.008 1.00 85.81 197 ASP A C 1
ATOM 1607 O O . ASP A 1 197 ? 4.099 12.479 11.627 1.00 85.81 197 ASP A O 1
ATOM 1611 N N . TYR A 1 198 ? 2.477 11.659 12.944 1.00 86.62 198 TYR A N 1
ATOM 1612 C CA . TYR A 1 198 ? 3.328 10.708 13.648 1.00 86.62 198 TYR A CA 1
ATOM 1613 C C . TYR A 1 198 ? 2.699 9.318 13.718 1.00 86.62 198 TYR A C 1
ATOM 1615 O O . TYR A 1 198 ? 1.479 9.150 13.773 1.00 86.62 198 TYR A O 1
ATOM 1623 N N . TRP A 1 199 ? 3.555 8.303 13.748 1.00 88.38 199 TRP A N 1
ATOM 1624 C CA . TRP A 1 199 ? 3.235 6.944 14.166 1.00 88.38 199 TRP A CA 1
ATOM 1625 C C . TRP A 1 199 ? 3.472 6.815 15.664 1.00 88.38 199 TRP A C 1
ATOM 1627 O O . TRP A 1 199 ? 4.534 7.198 16.142 1.00 88.38 199 TRP A O 1
ATOM 1637 N N . TYR A 1 200 ? 2.529 6.219 16.384 1.00 89.06 200 TYR A N 1
ATOM 1638 C CA . TYR A 1 200 ? 2.587 6.005 17.826 1.00 89.06 200 TYR A CA 1
ATOM 1639 C C . TYR A 1 200 ? 2.542 4.516 18.139 1.00 89.06 200 TYR A C 1
ATOM 1641 O O . TYR A 1 200 ? 1.611 3.827 17.718 1.00 89.06 200 TYR A O 1
ATOM 1649 N N . VAL A 1 201 ? 3.507 4.028 18.920 1.00 87.62 201 VAL A N 1
ATOM 1650 C CA . VAL A 1 201 ? 3.477 2.663 19.460 1.00 87.62 201 VAL A CA 1
ATOM 1651 C C . VAL A 1 201 ? 2.890 2.683 20.873 1.00 87.62 201 VAL A C 1
ATOM 1653 O O . VAL A 1 201 ? 3.531 3.074 21.847 1.00 87.62 201 VAL A O 1
ATOM 1656 N N . ASN A 1 202 ? 1.642 2.243 20.986 1.00 79.75 202 ASN A N 1
ATOM 1657 C CA . ASN A 1 202 ? 0.884 2.180 22.224 1.00 79.75 202 ASN A CA 1
ATOM 1658 C C . ASN A 1 202 ? 1.522 1.197 23.211 1.00 79.75 202 ASN A C 1
ATOM 1660 O O . ASN A 1 202 ? 1.680 0.007 22.933 1.00 79.75 202 ASN A O 1
ATOM 1664 N N . GLY A 1 203 ? 1.821 1.690 24.413 1.00 68.62 203 GLY A N 1
ATOM 1665 C CA . GLY A 1 203 ? 2.386 0.889 25.500 1.00 68.62 203 GLY A CA 1
ATOM 1666 C C . GLY A 1 203 ? 3.816 1.251 25.890 1.00 68.62 203 GLY A C 1
ATOM 1667 O O . GLY A 1 203 ? 4.263 0.738 26.914 1.00 68.62 203 GLY A O 1
ATOM 1668 N N . ASP A 1 204 ? 4.470 2.153 25.151 1.00 64.81 204 ASP A N 1
ATOM 1669 C CA . ASP A 1 204 ? 5.762 2.756 25.493 1.00 64.81 204 ASP A CA 1
ATOM 1670 C C . ASP A 1 204 ? 5.667 4.291 25.432 1.00 64.81 204 ASP A C 1
ATOM 1672 O O . ASP A 1 204 ? 5.043 4.859 24.541 1.00 64.81 204 ASP A O 1
ATOM 1676 N N . THR A 1 205 ? 6.266 4.989 26.398 1.00 54.09 205 THR A N 1
ATOM 1677 C CA . THR A 1 205 ? 6.104 6.444 26.592 1.00 54.09 205 THR A CA 1
ATOM 1678 C C . THR A 1 205 ? 6.877 7.327 25.603 1.00 54.09 205 THR A C 1
ATOM 1680 O O . THR A 1 205 ? 6.704 8.541 25.653 1.00 54.09 205 THR A O 1
ATOM 1683 N N . TYR A 1 206 ? 7.722 6.757 24.733 1.00 57.84 206 TYR A N 1
ATOM 1684 C CA . TYR A 1 206 ? 8.687 7.518 23.917 1.00 57.84 206 TYR A CA 1
ATOM 1685 C C . TYR A 1 206 ? 8.894 6.996 22.481 1.00 57.84 206 TYR A C 1
ATOM 1687 O O . TYR A 1 206 ? 9.894 7.331 21.854 1.00 57.84 206 TYR A O 1
ATOM 1695 N N . ASN A 1 207 ? 7.971 6.192 21.943 1.00 68.19 207 ASN A N 1
ATOM 1696 C CA . ASN A 1 207 ? 8.093 5.634 20.590 1.00 68.19 207 ASN A CA 1
ATOM 1697 C C . ASN A 1 207 ? 7.118 6.325 19.627 1.00 68.19 207 ASN A C 1
ATOM 1699 O O . ASN A 1 207 ? 6.090 5.750 19.257 1.00 68.19 207 ASN A O 1
ATOM 1703 N N . GLU A 1 208 ? 7.445 7.564 19.250 1.00 77.19 208 GLU A N 1
ATOM 1704 C CA . GLU A 1 208 ? 6.800 8.265 18.138 1.00 77.19 208 GLU A CA 1
ATOM 1705 C C . GLU A 1 208 ? 7.775 8.466 16.974 1.00 77.19 208 GLU A C 1
ATOM 1707 O O . GLU A 1 208 ? 8.954 8.761 17.176 1.00 77.19 208 GLU A O 1
ATOM 1712 N N . TYR A 1 209 ? 7.286 8.294 15.748 1.00 79.56 209 TYR A N 1
ATOM 1713 C CA . TYR A 1 209 ? 8.083 8.454 14.531 1.00 79.56 209 TYR A CA 1
ATOM 1714 C C . TYR A 1 209 ? 7.357 9.376 13.567 1.00 79.56 209 TYR A C 1
ATOM 1716 O O . TYR 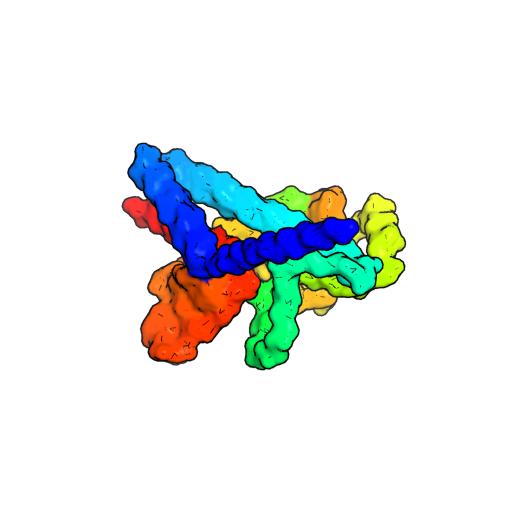A 1 209 ? 6.168 9.186 13.328 1.00 79.56 209 TYR A O 1
ATOM 1724 N N . LEU A 1 210 ? 8.063 10.348 12.993 1.00 80.44 210 LEU A N 1
ATOM 1725 C CA . LEU A 1 210 ? 7.481 11.246 11.999 1.00 80.44 210 LEU A CA 1
ATOM 1726 C C . LEU A 1 210 ? 7.011 10.447 10.773 1.00 80.44 210 LEU A C 1
ATOM 1728 O O . LEU A 1 210 ? 7.771 9.658 10.209 1.00 80.44 210 LEU A O 1
ATOM 1732 N N . ALA A 1 211 ? 5.771 10.669 10.354 1.00 78.81 211 ALA A N 1
ATOM 1733 C CA . ALA A 1 211 ? 5.245 10.179 9.095 1.00 78.81 211 ALA A CA 1
ATOM 1734 C C . ALA A 1 211 ? 5.709 11.091 7.952 1.00 78.81 211 ALA A C 1
ATOM 1736 O O . ALA A 1 211 ? 5.489 12.301 7.969 1.00 78.81 211 ALA A O 1
ATOM 1737 N N . GLU A 1 212 ? 6.346 10.508 6.936 1.00 74.19 212 GLU A N 1
ATOM 1738 C CA . GLU A 1 212 ? 6.816 11.262 5.764 1.00 74.19 212 GLU A CA 1
ATOM 1739 C C . GLU A 1 212 ? 5.653 11.806 4.918 1.00 74.19 212 GLU A C 1
ATOM 1741 O O . GLU A 1 212 ? 5.764 12.865 4.302 1.00 74.19 212 GLU A O 1
ATOM 1746 N N . ASP A 1 213 ? 4.527 11.086 4.897 1.00 80.88 213 ASP A N 1
ATOM 1747 C CA . ASP A 1 213 ? 3.328 11.443 4.146 1.00 80.88 213 ASP A CA 1
ATOM 1748 C C . ASP A 1 213 ? 2.077 10.892 4.843 1.00 80.88 213 ASP A C 1
ATOM 1750 O O . ASP A 1 213 ? 1.959 9.685 5.082 1.00 80.88 213 ASP A O 1
ATOM 1754 N N . TYR A 1 214 ? 1.114 11.772 5.124 1.00 86.88 214 TYR A N 1
ATOM 1755 C CA . TYR A 1 214 ? -0.126 11.419 5.818 1.00 86.88 214 TYR A CA 1
ATOM 1756 C C . TYR A 1 214 ? -0.962 10.365 5.071 1.00 86.88 214 TYR A C 1
ATOM 1758 O O . TYR A 1 214 ? -1.826 9.719 5.666 1.00 86.88 214 TYR A O 1
ATOM 1766 N N . ARG A 1 215 ? -0.743 10.168 3.763 1.00 91.56 215 ARG A N 1
ATOM 1767 C CA . ARG A 1 215 ? -1.474 9.169 2.971 1.00 91.56 215 ARG A CA 1
ATOM 1768 C C . ARG A 1 215 ? -1.115 7.741 3.383 1.00 91.56 215 ARG A C 1
ATOM 1770 O O . ARG A 1 215 ? -1.993 6.882 3.342 1.00 91.56 215 ARG A O 1
ATOM 1777 N N . PHE A 1 216 ? 0.115 7.482 3.839 1.00 91.81 216 PHE A N 1
ATOM 1778 C CA . PHE A 1 216 ? 0.470 6.178 4.417 1.00 91.81 216 PHE A CA 1
ATOM 1779 C C . PHE A 1 216 ? -0.279 5.937 5.730 1.00 91.81 216 PHE A C 1
ATOM 1781 O O . PHE A 1 216 ? -0.822 4.852 5.938 1.00 91.81 216 PHE A O 1
ATOM 1788 N N . CYS A 1 217 ? -0.388 6.970 6.568 1.00 93.31 217 CYS A N 1
ATOM 1789 C CA . CYS A 1 217 ? -1.190 6.942 7.789 1.00 93.31 217 CYS A CA 1
ATOM 1790 C C . CYS A 1 217 ? -2.665 6.649 7.485 1.00 93.31 217 CYS A C 1
ATOM 1792 O O . CYS A 1 217 ? -3.266 5.792 8.131 1.00 93.31 217 CYS A O 1
ATOM 1794 N N . LEU A 1 218 ? -3.235 7.312 6.469 1.00 95.69 218 LEU A N 1
ATOM 1795 C CA . LEU A 1 218 ? -4.608 7.060 6.023 1.00 95.69 218 LEU A CA 1
ATOM 1796 C C . LEU A 1 218 ? -4.803 5.611 5.582 1.00 95.69 218 LEU A C 1
ATOM 1798 O O . LEU A 1 218 ? -5.714 4.956 6.075 1.00 95.69 218 LEU A O 1
ATOM 1802 N N . ILE A 1 219 ? -3.949 5.100 4.688 1.00 97.25 219 ILE A N 1
ATOM 1803 C CA . ILE A 1 219 ? -4.035 3.707 4.222 1.00 97.25 219 ILE A CA 1
ATOM 1804 C C . ILE A 1 219 ? -4.015 2.744 5.416 1.00 97.25 219 ILE A C 1
ATOM 1806 O O . ILE A 1 219 ? -4.829 1.824 5.470 1.00 97.25 219 ILE A O 1
ATOM 1810 N N . TYR A 1 220 ? -3.126 2.977 6.385 1.00 96.25 220 TYR A N 1
ATOM 1811 C CA . TYR A 1 220 ? -2.993 2.130 7.566 1.00 96.25 220 TYR A CA 1
ATOM 1812 C C . TYR A 1 220 ? -4.249 2.132 8.449 1.00 96.25 220 T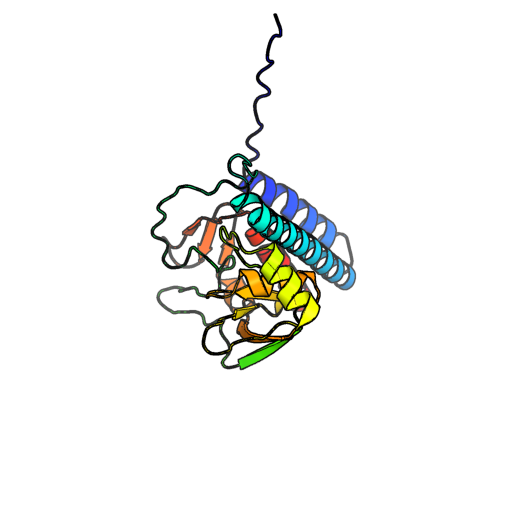YR A C 1
ATOM 1814 O O . TYR A 1 220 ? -4.757 1.063 8.785 1.00 96.25 220 TYR A O 1
ATOM 1822 N N . GLU A 1 221 ? -4.789 3.301 8.803 1.00 97.38 221 GLU A N 1
ATOM 1823 C CA . GLU A 1 221 ? -5.973 3.380 9.672 1.00 97.38 221 GLU A CA 1
ATOM 1824 C C . GLU A 1 221 ? -7.245 2.892 8.965 1.00 97.38 221 GLU A C 1
ATOM 1826 O O . GLU A 1 221 ? -8.067 2.220 9.586 1.00 97.38 221 GLU A O 1
ATOM 1831 N N . ILE A 1 222 ? -7.382 3.115 7.652 1.00 97.94 222 ILE A N 1
ATOM 1832 C CA . ILE A 1 222 ? -8.484 2.538 6.862 1.00 97.94 222 ILE A CA 1
ATOM 1833 C C . ILE A 1 222 ? -8.371 1.010 6.828 1.00 97.94 222 ILE A C 1
ATOM 1835 O O . ILE A 1 222 ? -9.374 0.320 6.997 1.00 97.94 222 ILE A O 1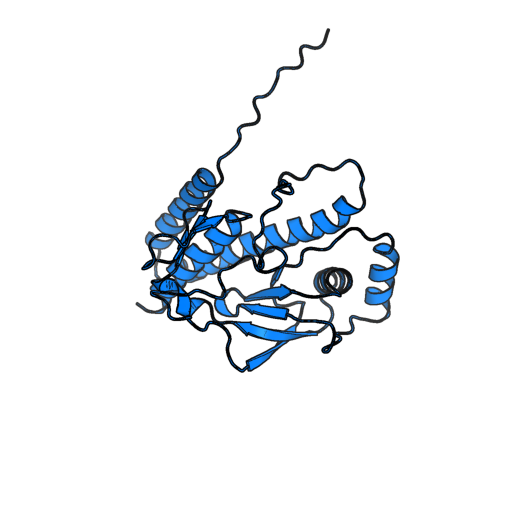
ATOM 1839 N N . ALA A 1 223 ? -7.165 0.466 6.647 1.00 97.94 223 ALA A N 1
ATOM 1840 C CA . ALA A 1 223 ? -6.943 -0.977 6.661 1.00 97.94 223 ALA A CA 1
ATOM 1841 C C . ALA A 1 223 ? -7.236 -1.585 8.038 1.00 97.94 223 ALA A C 1
ATOM 1843 O O . ALA A 1 223 ? -7.904 -2.611 8.128 1.00 97.94 223 ALA A O 1
ATOM 1844 N N . LYS A 1 224 ? -6.809 -0.928 9.116 1.00 97.56 224 LYS A N 1
ATOM 1845 C CA . LYS A 1 224 ? -7.114 -1.340 10.489 1.00 97.56 224 LYS A CA 1
ATOM 1846 C C . LYS A 1 224 ? -8.615 -1.310 10.784 1.00 97.56 224 LYS A C 1
ATOM 1848 O O . LYS A 1 224 ? -9.134 -2.251 11.382 1.00 97.56 224 LYS A O 1
ATOM 1853 N N . PHE A 1 225 ? -9.317 -0.270 10.338 1.00 97.88 225 PHE A N 1
ATOM 1854 C CA . PHE A 1 225 ? -10.773 -0.186 10.430 1.00 97.88 225 PHE A CA 1
ATOM 1855 C C . PHE A 1 225 ? -11.455 -1.315 9.640 1.00 97.88 225 PHE A C 1
ATOM 1857 O O . PHE A 1 225 ? -12.282 -2.035 10.198 1.00 97.88 225 PHE A O 1
ATOM 1864 N N . LYS A 1 226 ? -11.042 -1.543 8.385 1.00 98.06 226 LYS A N 1
ATOM 1865 C CA . LYS A 1 226 ? -11.519 -2.650 7.539 1.00 98.06 226 LYS A CA 1
ATOM 1866 C C . LYS A 1 226 ? -11.314 -4.014 8.203 1.00 98.06 226 LYS A C 1
ATOM 1868 O O . LYS A 1 226 ? -12.228 -4.829 8.211 1.00 98.06 226 LYS A O 1
ATOM 1873 N N . TYR A 1 227 ? -10.154 -4.241 8.813 1.00 98.06 227 TYR A N 1
ATOM 1874 C CA . TYR A 1 227 ? -9.851 -5.480 9.528 1.00 98.06 227 TYR A CA 1
ATOM 1875 C C . TYR A 1 227 ? -10.781 -5.705 10.718 1.00 98.06 227 TYR A C 1
ATOM 1877 O O . TYR A 1 227 ? -11.235 -6.829 10.931 1.00 98.06 227 TYR A O 1
ATOM 1885 N N . GLY A 1 228 ? -11.103 -4.639 11.460 1.00 96.94 228 GLY A N 1
ATOM 1886 C CA . GLY A 1 228 ? -12.130 -4.672 12.500 1.00 96.94 228 GLY A CA 1
ATOM 1887 C C . GLY A 1 228 ? -13.476 -5.117 11.935 1.00 96.94 228 GLY A C 1
ATOM 1888 O O . GLY A 1 228 ? -14.043 -6.092 12.418 1.00 96.94 228 GLY A O 1
ATOM 1889 N N . LEU A 1 229 ? -13.918 -4.494 10.838 1.00 96.38 229 LEU A N 1
ATOM 1890 C CA . LEU A 1 229 ? -15.148 -4.895 10.158 1.00 96.38 229 LEU A CA 1
ATOM 1891 C C . LEU A 1 229 ? -15.111 -6.358 9.723 1.00 96.38 229 LEU A C 1
ATOM 1893 O O . LEU A 1 229 ? -16.115 -7.030 9.871 1.00 96.38 229 LEU A O 1
ATOM 1897 N N . GLU A 1 230 ? -14.004 -6.884 9.201 1.00 96.50 230 GLU A N 1
ATOM 1898 C CA . GLU A 1 230 ? -13.901 -8.279 8.745 1.00 96.50 230 GLU A CA 1
ATOM 1899 C C . GLU A 1 230 ? -14.006 -9.307 9.885 1.00 96.50 230 GLU A C 1
ATOM 1901 O O . GLU A 1 230 ? -14.547 -10.393 9.662 1.00 96.50 230 GLU A O 1
ATOM 1906 N N . HIS A 1 231 ? -13.556 -8.953 11.094 1.00 94.50 231 HIS A N 1
ATOM 1907 C CA . HIS A 1 231 ? -13.401 -9.870 12.234 1.00 94.50 231 HIS A CA 1
ATOM 1908 C C . HIS A 1 231 ? -14.405 -9.653 13.383 1.00 94.50 231 HIS A C 1
ATOM 1910 O O . HIS A 1 231 ? -14.302 -10.328 14.409 1.00 94.50 231 HIS A O 1
ATOM 1916 N N . GLU A 1 232 ? -15.372 -8.748 13.209 1.00 79.56 232 GLU A N 1
ATOM 1917 C CA . GLU A 1 232 ? -16.623 -8.668 13.992 1.00 79.56 232 GLU A CA 1
ATOM 1918 C C . GLU A 1 232 ? -17.620 -9.788 13.652 1.00 79.56 232 GLU A C 1
ATOM 1920 O O . GLU A 1 232 ? -18.150 -10.411 14.599 1.00 79.56 232 GLU A O 1
#

Organism: NCBI:txid717961

Radius of gyration: 19.26 Å; chains: 1; bounding box: 45×65×52 Å

InterPro domains:
  IPR046556 Protein of unknown function DUF6710 [PF20457] (4-230)

Sequence (232 aa):
MFIKKKIKKRSIDNKHQFNCVYDYIKNTAEEVDKKTAIMFCDYVIDILCKNIESNMQLNFINHNVDDFVLPFHENEYENENPYSSFIWFPVSVTVKGKPINTETDSMIDIDLAKCHLFCNTRKTNSLLNLLKYISDSGFYFDKDSHRAMYIEYLNVCTFVSEGVHSLSIAHHLKQGKITAKLVDITTIFPYVSTDGDYWYVNGDTYNEYLAEDYRFCLIYEIAKFKYGLEHE

Foldseek 3Di:
DDPPPPPPPPPCDQLNVLCVVLVVLVVVLVVDDLVVNLVSLLVLLVVLLVVQLVVLVVLAVVLQPPDDDDPQDPPPPPPPPPVPDWDQAPQWDAAPNRIQHFFDPDKDKDQLQQAREDFRHHHDPCLVVLLVCCVVPNADEDPVFWEWEQAPLSSYIITDGPPRSNSSSNSVVSTDIYIYTYGHCLSCLVQWADSSQWIGGPRDPDDIDGRSGSSSNNSSVSSSVSVVSVVD

pLDDT: mean 81.22, std 18.53, range [32.47, 98.44]

Secondary structure (DSSP, 8-state):
-------------HHHHHHHHHHHHHHHHHTS-HHHHHHHHHHHHHHHHHHHHHHHHHHHHHTTSTT---SS---------TTTTT--S--EEEETTEEEE-EEEEEEEEETTTSEEE------TTHHHHHHHHHHH-----TTT--EEEEGGGTEEEE-STTHHHHHHHHHTT--EEEEEEE-GGGGTTTEEE-SSEEEETT-TT-EEE-S-HHHHHHHHHHHHHHHHHH-